Protein AF-A0AA85BQH9-F1 (afdb_monomer_lite)

Structure (mmCIF, N/CA/C/O backbone):
data_AF-A0AA85BQH9-F1
#
_entry.id   AF-A0AA85BQH9-F1
#
loop_
_atom_site.group_PDB
_atom_site.id
_atom_site.type_symbol
_atom_site.label_atom_id
_atom_site.label_alt_id
_atom_site.label_comp_id
_atom_site.label_asym_id
_atom_site.label_entity_id
_atom_site.label_seq_id
_atom_site.pdbx_PDB_ins_code
_atom_site.Cartn_x
_atom_site.Cartn_y
_atom_site.Cartn_z
_atom_site.occupancy
_atom_site.B_iso_or_equiv
_atom_site.auth_seq_id
_atom_site.auth_comp_id
_atom_site.auth_asym_id
_atom_site.auth_atom_id
_atom_site.pdbx_PDB_model_num
ATOM 1 N N . MET A 1 1 ? -15.855 1.975 3.816 1.00 91.12 1 MET A N 1
ATOM 2 C CA . MET A 1 1 ? -17.208 2.098 4.418 1.00 91.12 1 MET A CA 1
ATOM 3 C C . MET A 1 1 ? -18.091 0.872 4.191 1.00 91.12 1 MET A C 1
ATOM 5 O O . MET A 1 1 ? -18.374 0.203 5.170 1.00 91.12 1 MET A O 1
ATOM 9 N N . CYS A 1 2 ? -18.479 0.496 2.963 1.00 94.19 2 CYS A N 1
ATOM 10 C CA . CYS A 1 2 ? -19.381 -0.660 2.750 1.00 94.19 2 CYS A CA 1
ATOM 11 C C . CYS A 1 2 ? -18.842 -2.013 3.254 1.00 94.19 2 CYS A C 1
ATOM 13 O O . CYS A 1 2 ? -19.625 -2.887 3.594 1.00 94.19 2 CYS A O 1
ATOM 15 N N . LYS A 1 3 ? -17.516 -2.189 3.325 1.00 92.06 3 LYS A N 1
ATOM 16 C CA . LYS A 1 3 ? -16.876 -3.397 3.880 1.00 92.06 3 LYS A CA 1
ATOM 17 C C . LYS A 1 3 ? -16.801 -3.414 5.417 1.00 92.06 3 LYS A C 1
ATOM 19 O O . LYS A 1 3 ? -16.368 -4.404 5.991 1.00 92.06 3 LYS A O 1
ATOM 24 N N . HIS A 1 4 ? -17.142 -2.313 6.086 1.00 95.56 4 HIS A N 1
ATOM 25 C CA . HIS A 1 4 ? -17.012 -2.201 7.535 1.00 95.56 4 HIS A CA 1
ATOM 26 C C . HIS A 1 4 ? -18.257 -2.794 8.219 1.00 95.56 4 HIS A C 1
ATOM 28 O O . HIS A 1 4 ? -19.356 -2.304 7.953 1.00 95.56 4 HIS A O 1
ATOM 34 N N . PRO A 1 5 ? -18.130 -3.760 9.147 1.00 95.88 5 PRO A N 1
ATOM 35 C CA . PRO A 1 5 ? -19.263 -4.518 9.692 1.00 95.88 5 PRO A CA 1
ATOM 36 C C . PRO A 1 5 ? -20.230 -3.687 10.548 1.00 95.88 5 PRO A C 1
ATOM 38 O O . PRO A 1 5 ? -21.406 -4.006 10.617 1.00 95.88 5 PRO A O 1
ATOM 41 N N . VAL A 1 6 ? -19.766 -2.604 11.180 1.00 95.50 6 VAL A N 1
ATOM 42 C CA . VAL A 1 6 ? -20.643 -1.662 11.907 1.00 95.50 6 VAL A CA 1
ATOM 43 C C . VAL A 1 6 ? -21.145 -0.525 11.008 1.00 95.50 6 VAL A C 1
ATOM 45 O O . VAL A 1 6 ? -22.347 -0.372 10.814 1.00 95.50 6 VAL A O 1
ATOM 48 N N . VAL A 1 7 ? -20.240 0.261 10.408 1.00 95.31 7 VAL A N 1
ATOM 49 C CA . VAL A 1 7 ? -20.600 1.463 9.629 1.00 95.31 7 VAL A CA 1
ATOM 50 C C . VAL A 1 7 ? -21.539 1.157 8.459 1.00 95.31 7 VAL A C 1
ATOM 52 O O . VAL A 1 7 ? -22.480 1.919 8.234 1.00 95.31 7 VAL A O 1
ATOM 55 N N . SER A 1 8 ? -21.337 0.044 7.743 1.00 97.00 8 SER A N 1
ATOM 56 C CA . SER A 1 8 ? -22.183 -0.324 6.593 1.00 97.00 8 SER A CA 1
ATOM 57 C C . SER A 1 8 ? -23.645 -0.594 6.962 1.00 97.00 8 SER A C 1
ATOM 59 O O . SER A 1 8 ? -24.522 -0.432 6.117 1.00 97.00 8 SER A O 1
ATOM 61 N N . HIS A 1 9 ? -23.908 -0.937 8.224 1.00 95.56 9 HIS A N 1
ATOM 62 C CA . HIS A 1 9 ? -25.240 -1.207 8.758 1.00 95.56 9 HIS A CA 1
ATOM 63 C C . HIS A 1 9 ? -25.826 -0.023 9.541 1.00 95.56 9 HIS A C 1
ATOM 65 O O . HIS A 1 9 ? -26.937 -0.119 10.062 1.00 95.56 9 HIS A O 1
ATOM 71 N N . SER A 1 10 ? -25.108 1.099 9.636 1.00 95.44 10 SER A N 1
ATOM 72 C CA . SER A 1 10 ? -25.608 2.280 10.339 1.00 95.44 10 SER A CA 1
ATOM 73 C C . SER A 1 10 ? -26.763 2.935 9.575 1.00 95.44 10 SER A C 1
ATOM 75 O O . SER A 1 10 ? -26.723 3.079 8.349 1.00 95.44 10 SER A O 1
ATOM 77 N N . SER A 1 11 ? -27.789 3.378 10.307 1.00 94.69 11 SER A N 1
ATOM 78 C CA . SER A 1 11 ? -28.963 4.052 9.737 1.00 94.69 11 SER A CA 1
ATOM 79 C C . SER A 1 11 ? -28.572 5.282 8.916 1.00 94.69 11 SER A C 1
ATOM 81 O O . SER A 1 11 ? -29.090 5.478 7.818 1.00 94.69 11 SER A O 1
ATOM 83 N N . VAL A 1 12 ? -27.600 6.063 9.399 1.00 95.88 12 VAL A N 1
ATOM 84 C CA . VAL A 1 12 ? -27.068 7.240 8.700 1.00 95.88 12 VAL A CA 1
ATOM 85 C C . VAL A 1 12 ? -26.441 6.881 7.351 1.00 95.88 12 VAL A C 1
ATOM 87 O O . VAL A 1 12 ? -26.702 7.565 6.363 1.00 95.88 12 VAL A O 1
ATOM 90 N N . PHE A 1 13 ? -25.661 5.799 7.270 1.00 97.25 13 PHE A N 1
ATOM 91 C CA . PHE A 1 13 ? -25.007 5.387 6.027 1.00 97.25 13 PHE A CA 1
ATOM 92 C C . PHE A 1 13 ? -26.001 4.783 5.031 1.00 97.25 13 PHE A C 1
ATOM 94 O O . PHE A 1 13 ? -25.948 5.078 3.838 1.00 97.25 13 PHE A O 1
ATOM 101 N N . ILE A 1 14 ? -26.961 3.994 5.516 1.00 97.00 14 ILE A N 1
ATOM 102 C CA . ILE A 1 14 ? -28.031 3.443 4.679 1.00 97.00 14 ILE A CA 1
ATOM 103 C C . ILE A 1 14 ? -28.903 4.573 4.120 1.00 97.00 14 ILE A C 1
ATOM 105 O O . ILE A 1 14 ? -29.165 4.604 2.917 1.00 97.00 14 ILE A O 1
ATOM 109 N N . HIS A 1 15 ? -29.309 5.536 4.954 1.00 97.25 15 HIS A N 1
ATOM 110 C CA . HIS A 1 15 ? -30.065 6.713 4.511 1.00 97.25 15 HIS A CA 1
ATOM 111 C C . HIS A 1 15 ? -29.272 7.545 3.501 1.00 97.25 15 HIS A C 1
ATOM 113 O O . HIS A 1 15 ? -29.833 7.962 2.488 1.00 97.25 15 HIS A O 1
ATOM 119 N N . PHE A 1 16 ? -27.964 7.720 3.735 1.00 97.56 16 PHE A N 1
ATOM 120 C CA . PHE A 1 16 ? -27.051 8.393 2.809 1.00 97.56 16 PHE A CA 1
ATOM 121 C C . PHE A 1 16 ? -27.088 7.786 1.399 1.00 97.56 16 PHE A C 1
ATOM 123 O O . PHE A 1 16 ? -27.128 8.522 0.418 1.00 97.56 16 PHE A O 1
ATOM 130 N N . LEU A 1 17 ? -27.098 6.455 1.294 1.00 96.75 17 LEU A N 1
ATOM 131 C CA . LEU A 1 17 ? -27.036 5.752 0.010 1.00 96.75 17 LEU A CA 1
ATOM 132 C C . LEU A 1 17 ? -28.395 5.557 -0.674 1.00 96.75 17 LEU A C 1
ATOM 134 O O . LEU A 1 17 ? -28.448 5.467 -1.898 1.00 96.75 17 LEU A O 1
ATOM 138 N N . THR A 1 18 ? -29.476 5.422 0.095 1.00 96.69 18 THR A N 1
ATOM 139 C CA . THR A 1 18 ? -30.758 4.907 -0.426 1.00 96.69 18 THR A CA 1
ATOM 140 C C . THR A 1 18 ? -31.862 5.953 -0.536 1.00 96.69 18 THR A C 1
ATOM 142 O O . THR A 1 18 ? -32.849 5.728 -1.238 1.00 96.69 18 THR A O 1
ATOM 145 N N . CYS A 1 19 ? -31.737 7.099 0.138 1.00 96.25 19 CYS A N 1
ATOM 146 C CA . CYS A 1 19 ? -32.786 8.110 0.135 1.00 96.25 19 CYS A CA 1
ATOM 147 C C . CYS A 1 19 ? -32.847 8.859 -1.206 1.00 96.25 19 CYS A C 1
ATOM 149 O O . CYS A 1 19 ? -31.912 9.557 -1.588 1.00 96.25 19 CYS A O 1
ATOM 151 N N . THR A 1 20 ? -33.985 8.763 -1.896 1.00 96.69 20 THR A N 1
ATOM 152 C CA . THR A 1 20 ? -34.234 9.422 -3.192 1.00 96.69 20 THR A CA 1
ATOM 153 C C . THR A 1 20 ? -35.156 10.642 -3.098 1.00 96.69 20 THR A C 1
ATOM 155 O O . THR A 1 20 ? -35.356 11.342 -4.088 1.00 96.69 20 THR A O 1
ATOM 158 N N . ASP A 1 21 ? -35.714 10.925 -1.916 1.00 97.62 21 ASP A N 1
ATOM 159 C CA . ASP A 1 21 ? -36.668 12.017 -1.693 1.00 97.62 21 ASP A CA 1
ATOM 160 C C . ASP A 1 21 ? -36.049 13.160 -0.875 1.00 97.62 21 ASP A C 1
ATOM 162 O O . ASP A 1 21 ? -35.523 12.959 0.219 1.00 97.62 21 ASP A O 1
ATOM 166 N N . PHE A 1 22 ? -36.165 14.395 -1.370 1.00 95.19 22 PHE A N 1
ATOM 167 C CA . PHE A 1 22 ? -35.544 15.569 -0.748 1.00 95.19 22 PHE A CA 1
ATOM 168 C C . PHE A 1 22 ? -36.122 15.937 0.631 1.00 95.19 22 PHE A C 1
ATOM 170 O O . PHE A 1 22 ? -35.402 16.452 1.493 1.00 95.19 22 PHE A O 1
ATOM 177 N N . LYS A 1 23 ? -37.417 15.700 0.873 1.00 96.31 23 LYS A N 1
ATOM 178 C CA . LYS A 1 23 ? -38.031 15.986 2.179 1.00 96.31 23 LYS A CA 1
ATOM 179 C C . LYS A 1 23 ? -37.585 14.947 3.205 1.00 96.31 23 LYS A C 1
ATOM 181 O O . LYS A 1 23 ? -37.162 15.328 4.298 1.00 96.31 23 LYS A O 1
ATOM 186 N N . LYS A 1 24 ? -37.600 13.662 2.833 1.00 96.06 24 LYS A N 1
ATOM 187 C CA . LYS A 1 24 ? -37.074 12.562 3.657 1.00 96.06 24 LYS A CA 1
ATOM 188 C C . LYS A 1 24 ? -35.579 12.721 3.913 1.00 96.06 24 LYS A C 1
ATOM 190 O O . LYS A 1 24 ? -35.137 12.480 5.030 1.00 96.06 24 LYS A O 1
ATOM 195 N N . TRP A 1 25 ? -34.813 13.206 2.932 1.00 97.50 25 TRP A N 1
ATOM 196 C CA . TRP A 1 25 ? -33.395 13.523 3.098 1.00 97.50 25 TRP A CA 1
ATOM 197 C C . TRP A 1 25 ? -33.159 14.483 4.262 1.00 97.50 25 TRP A C 1
ATOM 199 O O . TRP A 1 25 ? -32.399 14.167 5.176 1.00 97.50 25 TRP A O 1
ATOM 209 N N . LYS A 1 26 ? -33.852 15.632 4.259 1.00 97.38 26 LYS A N 1
ATOM 210 C CA . LYS A 1 26 ? -33.741 16.637 5.326 1.00 97.38 26 LYS A CA 1
ATOM 211 C C . LYS A 1 26 ? -34.139 16.087 6.691 1.00 97.38 26 LYS A C 1
ATOM 213 O O . LYS A 1 26 ? -33.515 16.463 7.679 1.00 97.38 26 LYS A O 1
ATOM 218 N N . LEU A 1 27 ? -35.169 15.242 6.745 1.00 96.25 27 LEU A N 1
ATOM 219 C CA . LEU A 1 27 ? -35.601 14.618 7.991 1.00 96.25 27 LEU A CA 1
ATOM 220 C C . LEU A 1 27 ? -34.527 13.664 8.526 1.00 96.25 27 LEU A C 1
ATOM 222 O O . LEU A 1 27 ? -34.033 13.891 9.624 1.00 96.25 27 LEU A O 1
ATOM 226 N N . GLY A 1 28 ? -34.083 12.693 7.723 1.00 96.56 28 GLY A N 1
ATOM 227 C CA . GLY A 1 28 ? -33.058 11.735 8.149 1.00 96.56 28 GLY A CA 1
ATOM 228 C C . GLY A 1 28 ? -31.707 12.392 8.457 1.00 96.56 28 GLY A C 1
ATOM 229 O O . GLY A 1 28 ? -31.006 11.965 9.369 1.00 96.56 28 GLY A O 1
ATOM 230 N N . LYS A 1 29 ? -31.363 13.503 7.786 1.00 97.19 29 LYS A N 1
ATOM 231 C CA . LYS A 1 29 ? -30.198 14.323 8.158 1.00 97.19 29 LYS A CA 1
ATOM 232 C C . LYS A 1 29 ? -30.323 14.862 9.588 1.00 97.19 29 LYS A C 1
ATOM 234 O O . LYS A 1 29 ? -29.379 14.746 10.360 1.00 97.19 29 LYS A O 1
ATOM 239 N N . ARG A 1 30 ? -31.481 15.432 9.944 1.00 96.44 30 ARG A N 1
ATOM 240 C CA . ARG A 1 30 ? -31.736 15.957 11.298 1.00 96.44 30 ARG A CA 1
ATOM 241 C C . ARG A 1 30 ? -31.757 14.846 12.345 1.00 96.44 30 ARG A C 1
ATOM 243 O O . ARG A 1 30 ? -31.269 15.055 13.450 1.00 96.44 30 ARG A O 1
ATOM 250 N N . GLU A 1 31 ? -32.301 13.679 12.008 1.00 95.56 31 GLU A N 1
ATOM 251 C CA . GLU A 1 31 ? -32.275 12.502 12.886 1.00 95.56 31 GLU A CA 1
ATOM 252 C C . GLU A 1 31 ? -30.837 12.061 13.174 1.00 95.56 31 GLU A C 1
ATOM 254 O O . GLU A 1 31 ? -30.483 11.883 14.335 1.00 95.56 31 GLU A O 1
ATOM 259 N N . ALA A 1 32 ? -29.979 11.986 12.151 1.00 95.19 32 ALA A N 1
ATOM 260 C CA . ALA A 1 32 ? -28.565 11.667 12.334 1.00 95.19 32 ALA A CA 1
ATOM 261 C C . ALA A 1 32 ? -27.825 12.722 13.183 1.00 95.19 32 ALA A C 1
ATOM 263 O O . ALA A 1 32 ? -27.038 12.370 14.059 1.00 95.19 32 ALA A O 1
ATOM 264 N N . GLU A 1 33 ? -28.102 14.014 12.967 1.00 94.56 33 GLU A N 1
ATOM 265 C CA . GLU A 1 33 ? -27.519 15.124 13.741 1.00 94.56 33 GLU A CA 1
ATOM 266 C C . GLU A 1 33 ? -27.939 15.103 15.222 1.00 94.56 33 GLU A C 1
ATOM 268 O O . GLU A 1 33 ? -27.159 15.503 16.084 1.00 94.56 33 GLU A O 1
ATOM 273 N N . THR A 1 34 ? -29.149 14.626 15.526 1.00 95.31 34 THR A N 1
ATOM 274 C CA . THR A 1 34 ? -29.735 14.632 16.881 1.00 95.31 34 THR A CA 1
ATOM 275 C C . THR A 1 34 ? -29.711 13.266 17.574 1.00 95.31 34 THR A C 1
ATOM 277 O O . THR A 1 34 ? -30.328 13.099 18.631 1.00 95.31 34 THR A O 1
ATOM 280 N N . ASP A 1 35 ? -28.984 12.297 17.010 1.00 94.69 35 ASP A N 1
ATOM 281 C CA . ASP A 1 35 ? -28.836 10.963 17.587 1.00 94.69 35 ASP A CA 1
ATOM 282 C C . ASP A 1 35 ? -28.262 11.037 19.016 1.00 94.69 35 ASP A C 1
ATOM 284 O O . ASP A 1 35 ? -27.261 11.696 19.302 1.00 94.69 35 ASP A O 1
ATOM 288 N N . LYS A 1 36 ? -28.919 10.342 19.947 1.00 94.25 36 LYS A N 1
ATOM 289 C CA . LYS A 1 36 ? -28.538 10.303 21.363 1.00 94.25 36 LYS A CA 1
ATOM 290 C C . LYS A 1 36 ? -27.339 9.390 21.625 1.00 94.25 36 LYS A C 1
ATOM 292 O O . LYS A 1 36 ? -26.708 9.534 22.676 1.00 94.25 36 LYS A O 1
ATOM 297 N N . LEU A 1 37 ? -27.037 8.469 20.709 1.00 93.12 37 LEU A N 1
ATOM 298 C CA . LEU A 1 37 ? -25.993 7.446 20.818 1.00 93.12 37 LEU A CA 1
ATOM 299 C C . LEU A 1 37 ? -24.686 7.862 20.121 1.00 93.12 37 LEU A C 1
ATOM 301 O O . LEU A 1 37 ? -23.968 7.037 19.563 1.00 93.12 37 LEU A O 1
ATOM 305 N N . GLN A 1 38 ? -24.353 9.152 20.172 1.00 90.06 38 GLN A N 1
ATOM 306 C CA . GLN A 1 38 ? -23.111 9.694 19.619 1.00 90.06 38 GLN A CA 1
ATOM 307 C C . GLN A 1 38 ? -21.950 9.653 20.630 1.00 90.06 38 GLN A C 1
ATOM 309 O O . GLN A 1 38 ? -22.139 9.714 21.851 1.00 90.06 38 GLN A O 1
ATOM 314 N N . GLY A 1 39 ? -20.718 9.589 20.116 1.00 89.38 39 GLY A N 1
ATOM 315 C CA . GLY A 1 39 ? -19.501 9.552 20.931 1.00 89.38 39 GLY A CA 1
ATOM 316 C C . GLY A 1 39 ? -19.457 8.321 21.839 1.00 89.38 39 GLY A C 1
ATOM 317 O O . GLY A 1 39 ? -19.817 7.225 21.425 1.00 89.38 39 GLY A O 1
ATOM 318 N N . VAL A 1 40 ? -19.067 8.494 23.104 1.00 89.00 40 VAL A N 1
ATOM 319 C CA . VAL A 1 40 ? -18.972 7.385 24.078 1.00 89.00 40 VAL A CA 1
ATOM 320 C C . VAL A 1 40 ? -20.338 6.734 24.354 1.00 89.00 40 VAL A C 1
ATOM 322 O O . VAL A 1 40 ? -20.406 5.572 24.745 1.00 89.00 40 VAL A O 1
ATOM 325 N N . ARG A 1 41 ? -21.457 7.429 24.098 1.00 92.56 41 ARG A N 1
ATOM 326 C CA . ARG A 1 41 ? -22.798 6.844 24.270 1.00 92.56 41 ARG A CA 1
ATOM 327 C C . ARG A 1 41 ? -23.101 5.736 23.263 1.00 92.56 41 ARG A C 1
ATOM 329 O O . ARG A 1 41 ? -24.006 4.950 23.516 1.00 92.56 41 ARG A O 1
ATOM 336 N N . PHE A 1 42 ? -22.328 5.636 22.181 1.00 93.19 42 PHE A N 1
ATOM 337 C CA . PHE A 1 42 ? -22.393 4.522 21.238 1.00 93.19 42 PHE A CA 1
ATOM 338 C C . PHE A 1 42 ? -22.284 3.161 21.942 1.00 93.19 42 PHE A C 1
ATOM 340 O O . PHE A 1 42 ? -23.012 2.235 21.599 1.00 93.19 42 PHE A O 1
ATOM 347 N N . TYR A 1 43 ? -21.446 3.046 22.980 1.00 93.38 43 TYR A N 1
ATOM 348 C CA . TYR A 1 43 ? -21.238 1.780 23.689 1.00 93.38 43 TYR A CA 1
ATOM 349 C C . TYR A 1 43 ? -22.483 1.267 24.425 1.00 93.38 43 TYR A C 1
ATOM 351 O O . TYR A 1 43 ? -22.544 0.080 24.725 1.00 93.38 43 TYR A O 1
ATOM 359 N N . PHE A 1 44 ? -23.506 2.102 24.656 1.00 92.50 44 PHE A N 1
ATOM 360 C CA . PHE A 1 44 ? -24.798 1.635 25.177 1.00 92.50 44 PHE A CA 1
ATOM 361 C C . PHE A 1 44 ? -25.601 0.810 24.163 1.00 92.50 44 PHE A C 1
ATOM 363 O O . PHE A 1 44 ? -26.518 0.100 24.561 1.00 92.50 44 PHE A O 1
ATOM 370 N N . ALA A 1 45 ? -25.270 0.900 22.873 1.00 92.50 45 ALA A N 1
ATOM 371 C CA . ALA A 1 45 ? -25.863 0.088 21.814 1.00 92.50 45 ALA A CA 1
ATOM 372 C C . ALA A 1 45 ? -25.013 -1.141 21.453 1.00 92.50 45 ALA A C 1
ATOM 374 O O . ALA A 1 45 ? -25.374 -1.892 20.548 1.00 92.50 45 ALA A O 1
ATOM 375 N N . VAL A 1 46 ? -23.876 -1.338 22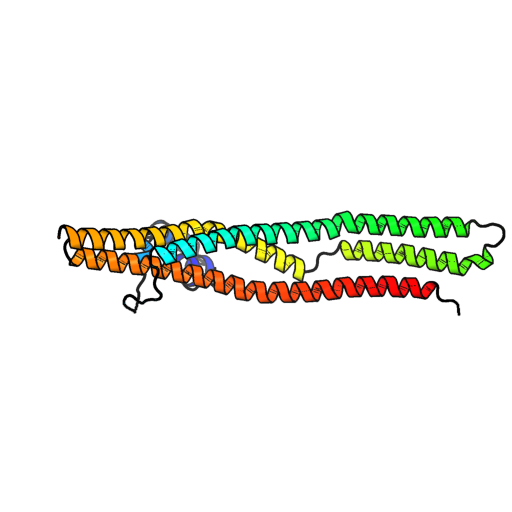.127 1.00 92.81 46 VAL A N 1
ATOM 376 C CA . VAL A 1 46 ? -22.988 -2.475 21.892 1.00 92.81 46 VAL A CA 1
ATOM 377 C C . VAL A 1 46 ? -23.280 -3.552 22.923 1.00 92.81 46 VAL A C 1
ATOM 379 O O . VAL A 1 46 ? -23.253 -3.308 24.126 1.00 92.81 46 VAL A O 1
ATOM 382 N N . GLU A 1 47 ? -23.500 -4.771 22.447 1.00 89.50 47 GLU A N 1
ATOM 383 C CA . GLU A 1 47 ? -23.705 -5.937 23.296 1.00 89.50 47 GLU A CA 1
ATOM 384 C C . GLU A 1 47 ? -22.565 -6.936 23.123 1.00 89.50 47 GLU A C 1
ATOM 386 O O . GLU A 1 47 ? -22.093 -7.203 22.016 1.00 89.50 47 GLU A O 1
ATOM 391 N N . SER A 1 48 ? -22.148 -7.536 24.234 1.00 85.12 48 SER A N 1
ATOM 392 C CA . SER A 1 48 ? -21.159 -8.605 24.251 1.00 85.12 48 SER A CA 1
ATOM 393 C C . SER A 1 48 ? -21.798 -9.887 24.773 1.00 85.12 48 SER A C 1
ATOM 395 O O . SER A 1 48 ? -22.266 -9.936 25.906 1.00 85.12 48 SER A O 1
ATOM 397 N N . ARG A 1 49 ? -21.773 -10.948 23.957 1.00 79.31 49 ARG A N 1
ATOM 398 C CA . ARG A 1 49 ? -22.411 -12.243 24.268 1.00 79.31 49 ARG A CA 1
ATOM 399 C C . ARG A 1 49 ? -21.631 -13.111 25.261 1.00 79.31 49 ARG A C 1
ATOM 401 O O . ARG A 1 49 ? -22.162 -14.108 25.736 1.00 79.31 49 ARG A O 1
ATOM 408 N N . CYS A 1 50 ? -20.385 -12.749 25.561 1.00 77.75 50 CYS A N 1
ATOM 409 C CA . CYS A 1 50 ? -19.501 -13.512 26.441 1.00 77.75 50 CYS A CA 1
ATOM 410 C C . CYS A 1 50 ? -19.051 -12.662 27.635 1.00 77.75 50 CYS A C 1
ATOM 412 O O . CYS A 1 50 ? -18.847 -11.454 27.488 1.00 77.75 50 CYS A O 1
ATOM 414 N N . GLY A 1 51 ? -18.817 -13.301 28.786 1.00 77.81 51 GLY A N 1
ATOM 415 C CA . GLY A 1 51 ? -18.099 -12.692 29.915 1.00 77.81 51 GLY A CA 1
ATOM 416 C C . GLY A 1 51 ? -16.622 -12.437 29.594 1.00 77.81 51 GLY A C 1
ATOM 417 O O . GLY A 1 51 ? -16.184 -12.728 28.480 1.00 77.81 51 GLY A O 1
ATOM 418 N N . GLN A 1 52 ? -15.859 -11.887 30.543 1.00 79.31 52 GLN A N 1
ATOM 419 C CA . GLN A 1 52 ? -14.421 -11.627 30.376 1.00 79.31 52 GLN A CA 1
ATOM 420 C C . GLN A 1 52 ? -13.639 -12.902 30.022 1.00 79.31 52 GLN A C 1
ATOM 422 O O . GLN A 1 52 ? -13.946 -13.995 30.493 1.00 79.31 52 GLN A O 1
ATOM 427 N N . THR A 1 53 ? -12.619 -12.751 29.184 1.00 85.50 53 THR A N 1
ATOM 428 C CA . THR A 1 53 ? -11.748 -13.815 28.686 1.00 85.50 53 THR A CA 1
ATOM 429 C C . THR A 1 53 ? -10.280 -13.402 28.807 1.00 85.50 53 THR A C 1
ATOM 431 O O . THR A 1 53 ? -9.967 -12.211 28.756 1.00 85.50 53 THR A O 1
ATOM 434 N N . PRO A 1 54 ? -9.338 -14.362 28.847 1.00 82.00 54 PRO A N 1
ATOM 435 C CA . PRO A 1 54 ? -7.910 -14.054 28.853 1.00 82.00 54 PRO A CA 1
ATOM 436 C C . PRO A 1 54 ? -7.415 -13.319 27.604 1.00 82.00 54 PRO A C 1
ATOM 438 O O . PRO A 1 54 ? -6.277 -12.864 27.602 1.00 82.00 54 PRO A O 1
ATOM 441 N N . HIS A 1 55 ? -8.210 -13.223 26.531 1.00 82.12 55 HIS A N 1
ATOM 442 C CA . HIS A 1 55 ? -7.850 -12.515 25.299 1.00 82.12 55 HIS A CA 1
ATOM 443 C C . HIS A 1 55 ? -8.211 -11.032 25.318 1.00 82.12 55 HIS A C 1
ATOM 445 O O . HIS A 1 55 ? -7.667 -10.286 24.501 1.00 82.12 55 HIS A O 1
ATOM 451 N N . ASP A 1 56 ? -9.048 -10.606 26.264 1.00 88.19 56 ASP A N 1
ATOM 452 C CA . ASP A 1 56 ? -9.406 -9.203 26.425 1.00 88.19 56 ASP A CA 1
ATOM 453 C C . ASP A 1 56 ? -8.179 -8.370 26.807 1.00 88.19 56 ASP A C 1
ATOM 455 O O . ASP A 1 56 ? -7.159 -8.884 27.297 1.00 88.19 56 ASP A O 1
ATOM 459 N N . TYR A 1 57 ? -8.260 -7.070 26.536 1.00 87.88 57 TYR A N 1
ATOM 460 C CA . TYR A 1 57 ? -7.206 -6.144 26.914 1.00 87.88 57 TYR A CA 1
ATOM 461 C C . TYR A 1 57 ? -7.092 -6.025 28.432 1.00 87.88 57 TYR A C 1
ATOM 463 O O . TYR A 1 57 ? -8.055 -5.736 29.134 1.00 87.88 57 TYR A O 1
ATOM 471 N N . THR A 1 58 ? -5.864 -6.211 28.900 1.00 91.12 58 THR A N 1
ATOM 472 C CA . THR A 1 58 ? -5.355 -5.693 30.169 1.00 91.12 58 THR A CA 1
ATOM 473 C C . THR A 1 58 ? -4.691 -4.337 29.909 1.00 91.12 58 THR A C 1
ATOM 475 O O . THR A 1 58 ? -4.503 -3.960 28.746 1.00 91.12 58 THR A O 1
ATOM 478 N N . VAL A 1 59 ? -4.294 -3.606 30.957 1.00 93.25 59 VAL A N 1
ATOM 479 C CA . VAL A 1 59 ? -3.488 -2.379 30.794 1.00 93.25 59 VAL A CA 1
ATOM 480 C C . VAL A 1 59 ? -2.224 -2.673 29.978 1.00 93.25 59 VAL A C 1
ATOM 482 O O . VAL A 1 59 ? -1.995 -2.034 28.956 1.00 93.25 59 VAL A O 1
ATOM 485 N N . GLU A 1 60 ? -1.475 -3.716 30.343 1.00 93.25 60 GLU A N 1
ATOM 486 C CA . GLU A 1 60 ? -0.247 -4.132 29.648 1.00 93.25 60 GLU A CA 1
ATOM 487 C C . GLU A 1 60 ? -0.472 -4.424 28.151 1.00 93.25 60 GLU A C 1
ATOM 489 O O . GLU A 1 60 ? 0.310 -4.008 27.287 1.00 93.25 60 GLU A O 1
ATOM 494 N N . LYS A 1 61 ? -1.565 -5.120 27.809 1.00 92.38 61 LYS A N 1
ATOM 495 C CA . LYS A 1 61 ? -1.903 -5.401 26.408 1.00 92.38 61 LYS A CA 1
ATOM 496 C C . LYS A 1 61 ? -2.303 -4.145 25.650 1.00 92.38 61 LYS A C 1
ATOM 498 O O . LYS A 1 61 ? -1.898 -4.003 24.500 1.00 92.38 61 LYS A O 1
ATOM 503 N N . ALA A 1 62 ? -3.073 -3.252 26.271 1.00 93.75 62 ALA A N 1
ATOM 504 C CA . ALA A 1 62 ? -3.451 -1.983 25.660 1.00 93.75 62 ALA A CA 1
ATOM 505 C C . ALA A 1 62 ? -2.211 -1.113 25.389 1.00 93.75 62 ALA A C 1
ATOM 507 O O . ALA A 1 62 ? -2.087 -0.556 24.305 1.00 93.75 62 ALA A O 1
ATOM 508 N N . GLU A 1 63 ? -1.245 -1.074 26.311 1.00 94.31 63 GLU A N 1
ATOM 509 C CA . GLU A 1 63 ? 0.039 -0.379 26.125 1.00 94.31 63 GLU A CA 1
ATOM 510 C C . GLU A 1 63 ? 0.911 -1.003 25.036 1.00 94.31 63 GLU A C 1
ATOM 512 O O . GLU A 1 63 ? 1.601 -0.307 24.289 1.00 94.31 63 GLU A O 1
ATOM 517 N N . THR A 1 64 ? 0.902 -2.330 24.939 1.00 94.19 64 THR A N 1
ATOM 518 C CA . THR A 1 64 ? 1.613 -3.046 23.877 1.00 94.19 64 THR A CA 1
ATOM 519 C C . THR A 1 64 ? 0.972 -2.782 22.515 1.00 94.19 64 THR A C 1
ATOM 521 O O . THR A 1 64 ? 1.681 -2.514 21.548 1.00 94.19 64 THR A O 1
ATOM 524 N N . ALA A 1 65 ? -0.361 -2.790 22.441 1.00 93.81 65 ALA A N 1
ATOM 525 C CA . ALA A 1 65 ? -1.109 -2.448 21.235 1.00 93.81 65 ALA A CA 1
ATOM 526 C C . ALA A 1 65 ? -0.915 -0.976 20.832 1.00 93.81 65 ALA A C 1
ATOM 528 O O . ALA A 1 65 ? -0.754 -0.688 19.650 1.00 93.81 65 ALA A O 1
ATOM 529 N N . GLU A 1 66 ? -0.867 -0.055 21.796 1.00 94.75 66 GLU A N 1
ATOM 530 C CA . GLU A 1 66 ? -0.593 1.369 21.571 1.00 94.75 66 GLU A CA 1
ATOM 531 C C . GLU A 1 66 ? 0.778 1.577 20.917 1.00 94.75 66 GLU A C 1
ATOM 533 O O . GLU A 1 66 ? 0.870 2.231 19.876 1.00 94.75 66 GLU A O 1
ATOM 538 N N . ARG A 1 67 ? 1.827 0.949 21.466 1.00 95.44 67 ARG A N 1
ATOM 539 C CA . ARG A 1 67 ? 3.177 0.974 20.878 1.00 95.44 67 ARG A CA 1
ATOM 540 C C . ARG A 1 67 ? 3.201 0.361 19.479 1.00 95.44 67 ARG A C 1
ATOM 542 O O . ARG A 1 67 ? 3.719 0.980 18.555 1.00 95.44 67 ARG A O 1
ATOM 549 N N . PHE A 1 68 ? 2.584 -0.807 19.306 1.00 95.38 68 PHE A N 1
ATOM 550 C CA . PHE A 1 68 ? 2.488 -1.476 18.008 1.00 95.38 68 PHE A CA 1
ATOM 551 C C . PHE A 1 68 ? 1.825 -0.594 16.939 1.00 95.38 68 PHE A C 1
ATOM 553 O O . PHE A 1 68 ? 2.343 -0.482 15.830 1.00 95.38 68 PHE A O 1
ATOM 560 N N . LEU A 1 69 ? 0.697 0.046 17.257 1.00 95.62 69 LEU A N 1
ATOM 561 C CA . LEU A 1 69 ? -0.026 0.903 16.314 1.00 95.62 69 LEU A CA 1
ATOM 562 C C . LEU A 1 69 ? 0.770 2.163 15.956 1.00 95.62 69 LEU A C 1
ATOM 564 O O . LEU A 1 69 ? 0.753 2.581 14.799 1.00 95.62 69 LEU A O 1
ATOM 568 N N . ALA A 1 70 ? 1.492 2.744 16.919 1.00 95.38 70 ALA A N 1
ATOM 569 C CA . ALA A 1 70 ? 2.383 3.874 16.662 1.00 95.38 70 ALA A CA 1
ATOM 570 C C . ALA A 1 70 ? 3.536 3.488 15.720 1.00 95.38 70 ALA A C 1
ATOM 572 O O . ALA A 1 70 ? 3.830 4.211 14.763 1.00 95.38 70 ALA A O 1
ATOM 573 N N . ASP A 1 71 ? 4.152 2.325 15.945 1.00 96.56 71 ASP A N 1
ATOM 574 C CA . ASP A 1 71 ? 5.202 1.803 15.070 1.00 96.56 71 ASP A CA 1
ATOM 575 C C . ASP A 1 71 ? 4.661 1.476 13.672 1.00 96.56 71 ASP A C 1
ATOM 577 O O . ASP A 1 71 ? 5.307 1.790 12.667 1.00 96.56 71 ASP A O 1
ATOM 581 N N . LEU A 1 72 ? 3.457 0.901 13.586 1.00 96.69 72 LEU A N 1
ATOM 582 C CA . LEU A 1 72 ? 2.778 0.609 12.326 1.00 96.69 72 LEU A CA 1
ATOM 583 C C . LEU A 1 72 ? 2.490 1.886 11.525 1.00 96.69 72 LEU A C 1
ATOM 585 O O . LEU A 1 72 ? 2.789 1.922 10.331 1.00 96.69 72 LEU A O 1
ATOM 589 N N . ASP A 1 73 ? 1.964 2.939 12.157 1.00 97.06 73 ASP A N 1
ATOM 590 C CA . ASP A 1 73 ? 1.728 4.245 11.521 1.00 97.06 73 ASP A CA 1
ATOM 591 C C . ASP A 1 73 ? 3.028 4.835 10.960 1.00 97.06 73 ASP A C 1
ATOM 593 O O . ASP A 1 73 ? 3.125 5.142 9.766 1.00 97.06 73 ASP A O 1
ATOM 597 N N . ARG A 1 74 ? 4.072 4.914 11.795 1.00 97.69 74 ARG A N 1
ATOM 598 C CA . ARG A 1 74 ? 5.387 5.424 11.386 1.00 97.69 74 ARG A CA 1
ATOM 599 C C . ARG A 1 74 ? 5.971 4.628 10.219 1.00 97.69 74 ARG A C 1
ATOM 601 O O . ARG A 1 74 ? 6.464 5.217 9.256 1.00 97.69 74 ARG A O 1
ATOM 608 N N . SER A 1 75 ? 5.912 3.302 10.294 1.00 98.00 75 SER A N 1
ATOM 609 C CA . SER A 1 75 ? 6.479 2.412 9.275 1.00 98.00 75 SER A CA 1
ATOM 610 C C . SER A 1 75 ? 5.703 2.498 7.963 1.00 98.00 75 SER A C 1
ATOM 612 O O . SER A 1 75 ? 6.305 2.527 6.891 1.00 98.00 75 SER A O 1
ATOM 614 N N . THR A 1 76 ? 4.375 2.614 8.035 1.00 98.00 76 THR A N 1
ATOM 615 C CA . THR A 1 76 ? 3.507 2.764 6.861 1.00 98.00 76 THR A CA 1
ATOM 616 C C . THR A 1 76 ? 3.768 4.084 6.145 1.00 98.00 76 THR A C 1
ATOM 618 O O . THR A 1 76 ? 3.883 4.101 4.919 1.00 98.00 76 THR A O 1
ATOM 621 N N . LYS A 1 77 ? 3.929 5.186 6.889 1.00 98.31 77 LYS A N 1
ATOM 622 C CA . LYS A 1 77 ? 4.303 6.493 6.322 1.00 98.31 77 LYS A CA 1
ATOM 623 C C . LYS A 1 77 ? 5.642 6.427 5.607 1.00 98.31 77 LYS A C 1
ATOM 625 O O . LYS A 1 77 ? 5.720 6.789 4.436 1.00 98.31 77 LYS A O 1
ATOM 630 N N . PHE A 1 78 ? 6.656 5.877 6.271 1.00 98.62 78 PHE A N 1
ATOM 631 C CA . PHE A 1 78 ? 7.980 5.733 5.678 1.00 98.62 78 PHE A CA 1
ATOM 632 C C . PHE A 1 78 ? 7.961 4.866 4.411 1.00 98.62 78 PHE A C 1
ATOM 634 O O . PHE A 1 78 ? 8.552 5.242 3.396 1.00 98.62 78 PHE A O 1
ATOM 641 N N . LEU A 1 79 ? 7.242 3.738 4.430 1.00 98.38 79 LEU A N 1
ATOM 642 C CA . LEU A 1 79 ? 7.066 2.881 3.257 1.00 98.38 79 LEU A CA 1
ATOM 643 C C . LEU A 1 79 ? 6.378 3.637 2.112 1.00 98.38 79 LEU A C 1
ATOM 645 O O . LEU A 1 79 ? 6.865 3.617 0.982 1.00 98.38 79 LEU A O 1
ATOM 649 N N . CYS A 1 80 ? 5.274 4.329 2.404 1.00 98.50 80 CYS A N 1
ATOM 650 C CA . CYS A 1 80 ? 4.522 5.111 1.428 1.00 98.50 80 CYS A CA 1
ATOM 651 C C . CYS A 1 80 ? 5.397 6.184 0.769 1.00 98.50 80 CYS A C 1
ATOM 653 O O . CYS A 1 80 ? 5.469 6.259 -0.458 1.00 98.50 80 CYS A O 1
ATOM 655 N N . GLU A 1 81 ? 6.080 6.998 1.573 1.00 98.50 81 GLU A N 1
ATOM 656 C CA . GLU A 1 81 ? 6.965 8.064 1.098 1.00 98.50 81 GLU A CA 1
ATOM 657 C C . GLU A 1 81 ? 8.104 7.504 0.246 1.00 98.50 81 GLU A C 1
ATOM 659 O O . GLU A 1 81 ? 8.371 8.012 -0.843 1.00 98.50 81 GLU A O 1
ATOM 664 N N . THR A 1 82 ? 8.723 6.411 0.695 1.00 98.56 82 THR A N 1
ATOM 665 C CA . THR A 1 82 ? 9.836 5.775 -0.013 1.00 98.56 82 THR A CA 1
ATOM 666 C C . THR A 1 82 ? 9.404 5.237 -1.375 1.00 98.56 82 THR A C 1
ATOM 668 O O . THR A 1 82 ? 10.080 5.488 -2.372 1.00 98.56 82 THR A O 1
ATOM 671 N N . VAL A 1 83 ? 8.267 4.535 -1.452 1.00 97.69 83 VAL A N 1
ATOM 672 C CA . VAL A 1 83 ? 7.746 3.991 -2.718 1.00 97.69 83 VAL A CA 1
ATOM 673 C C . VAL A 1 83 ? 7.364 5.115 -3.683 1.00 97.69 83 VAL A C 1
ATOM 675 O O . VAL A 1 83 ? 7.704 5.051 -4.866 1.00 97.69 83 VAL A O 1
ATOM 678 N N . VAL A 1 84 ? 6.691 6.161 -3.197 1.00 97.19 84 VAL A N 1
ATOM 679 C CA . VAL A 1 84 ? 6.305 7.316 -4.024 1.00 97.19 84 VAL A CA 1
ATOM 680 C C . VAL A 1 84 ? 7.541 8.037 -4.560 1.00 97.19 84 VAL A C 1
ATOM 682 O O . VAL A 1 84 ? 7.633 8.297 -5.761 1.00 97.19 84 VAL A O 1
ATOM 685 N N . GLU A 1 85 ? 8.516 8.324 -3.700 1.00 97.19 85 GLU A N 1
ATOM 686 C CA . GLU A 1 85 ? 9.737 9.026 -4.090 1.00 97.19 85 GLU A CA 1
ATOM 687 C C . GLU A 1 85 ? 10.597 8.198 -5.051 1.00 97.19 85 GLU A C 1
ATOM 689 O O . GLU A 1 85 ? 11.138 8.735 -6.021 1.00 97.19 85 GLU A O 1
ATOM 694 N N . TYR A 1 86 ? 10.693 6.886 -4.831 1.00 96.38 86 TYR A N 1
ATOM 695 C CA . TYR A 1 86 ? 11.390 5.970 -5.730 1.00 96.38 86 TYR A CA 1
ATOM 696 C C . TYR A 1 86 ? 10.823 6.041 -7.155 1.00 96.38 86 TYR A C 1
ATOM 698 O O . TYR A 1 86 ? 11.562 6.318 -8.105 1.00 96.38 86 TYR A O 1
ATOM 706 N N . HIS A 1 87 ? 9.504 5.899 -7.310 1.00 96.25 87 HIS A N 1
ATOM 707 C CA . HIS A 1 87 ? 8.852 5.961 -8.624 1.00 96.25 87 HIS A CA 1
ATOM 708 C C . HIS A 1 87 ? 8.906 7.353 -9.257 1.00 96.25 87 HIS A C 1
ATOM 710 O O . HIS A 1 87 ? 9.059 7.481 -10.477 1.00 96.25 87 HIS A O 1
ATOM 716 N N . ARG A 1 88 ? 8.883 8.414 -8.442 1.00 95.25 88 ARG A N 1
ATOM 717 C CA . ARG A 1 88 ? 9.119 9.784 -8.914 1.00 95.25 88 ARG A CA 1
ATOM 718 C C . ARG A 1 88 ? 10.529 9.940 -9.495 1.00 95.25 88 ARG A C 1
ATOM 720 O O . ARG A 1 88 ? 10.690 10.525 -10.568 1.00 95.25 88 ARG A O 1
ATOM 727 N N . LYS A 1 89 ? 11.558 9.403 -8.826 1.00 95.88 89 LYS A N 1
ATOM 728 C CA . LYS A 1 89 ? 12.947 9.430 -9.320 1.0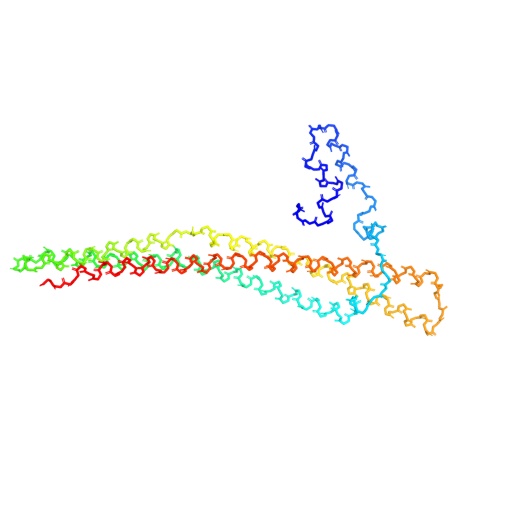0 95.88 89 LYS A CA 1
ATOM 729 C C . LYS A 1 89 ? 13.112 8.635 -10.612 1.00 95.88 89 LYS A C 1
ATOM 731 O O . LYS A 1 89 ? 13.783 9.134 -11.518 1.00 95.88 89 LYS A O 1
ATOM 736 N N . LEU A 1 90 ? 12.481 7.465 -10.729 1.00 93.81 90 LEU A N 1
ATOM 737 C CA . LEU A 1 90 ? 12.478 6.684 -11.971 1.00 93.81 90 LEU A CA 1
ATOM 738 C C . LEU A 1 90 ? 11.880 7.490 -13.137 1.00 93.81 90 LEU A C 1
ATOM 740 O O . LEU A 1 90 ? 12.520 7.648 -14.178 1.00 93.81 90 LEU A O 1
ATOM 744 N N . SER A 1 91 ? 10.705 8.083 -12.920 1.00 93.94 91 SER A N 1
ATOM 745 C CA . SER A 1 91 ? 9.943 8.775 -13.969 1.00 93.94 91 SER A CA 1
ATOM 746 C C . SER A 1 91 ? 10.551 10.109 -14.411 1.00 93.94 91 SER A C 1
ATOM 748 O O . SER A 1 91 ? 10.313 10.570 -15.530 1.00 93.94 91 SER A O 1
ATOM 750 N N . ILE A 1 92 ? 11.337 10.752 -13.539 1.00 93.81 92 ILE A N 1
ATOM 751 C CA . ILE A 1 92 ? 11.917 12.076 -13.798 1.00 93.81 92 ILE A CA 1
ATOM 752 C C . ILE A 1 92 ? 13.423 11.999 -14.029 1.00 93.81 92 ILE A C 1
ATOM 754 O O . ILE A 1 92 ? 13.906 12.449 -15.067 1.00 93.81 92 ILE A O 1
ATOM 758 N N . SER A 1 93 ? 14.179 11.501 -13.051 1.00 95.12 93 SER A N 1
ATOM 759 C CA . SER A 1 93 ? 15.642 11.565 -13.074 1.00 95.12 93 SER A CA 1
ATOM 760 C C . SER A 1 93 ? 16.213 10.517 -14.017 1.00 95.12 93 SER A C 1
ATOM 762 O O . SER A 1 93 ? 16.928 10.863 -14.950 1.00 95.12 93 SER A O 1
ATOM 764 N N . ILE A 1 94 ? 15.856 9.248 -13.813 1.00 95.19 94 ILE A N 1
ATOM 765 C CA . ILE A 1 94 ? 16.406 8.136 -14.603 1.00 95.19 94 ILE A CA 1
ATOM 766 C C . ILE A 1 94 ? 15.992 8.252 -16.068 1.00 95.19 94 ILE A C 1
ATOM 768 O O . ILE A 1 94 ? 16.830 8.136 -16.961 1.00 95.19 94 ILE A O 1
ATOM 772 N N . ARG A 1 95 ? 14.734 8.620 -16.320 1.00 95.00 95 ARG A N 1
ATOM 773 C CA . ARG A 1 95 ? 14.259 8.998 -17.653 1.00 95.00 95 ARG A CA 1
ATOM 774 C C . ARG A 1 95 ? 15.181 10.006 -18.355 1.00 95.00 95 ARG A C 1
ATOM 776 O O . ARG A 1 95 ? 15.546 9.810 -19.513 1.00 95.00 95 ARG A O 1
ATOM 783 N N . LYS A 1 96 ? 15.553 11.100 -17.677 1.00 96.75 96 LYS A N 1
ATOM 784 C CA . LYS A 1 96 ? 16.426 12.137 -18.256 1.00 96.75 96 LYS A CA 1
ATOM 785 C C . LYS A 1 96 ? 17.812 11.594 -18.592 1.00 96.75 96 LYS A C 1
ATOM 787 O O . LYS A 1 96 ? 18.354 11.971 -19.627 1.00 96.75 96 LYS A O 1
ATOM 792 N N . GLU A 1 97 ? 18.363 10.709 -17.766 1.00 97.69 97 GLU A N 1
ATOM 793 C CA . GLU A 1 97 ? 19.660 10.084 -18.039 1.00 97.69 97 GLU A CA 1
ATOM 794 C C . GLU A 1 97 ? 19.608 9.177 -19.278 1.00 97.69 97 GLU A C 1
ATOM 796 O O . GLU A 1 97 ? 20.474 9.288 -20.145 1.00 97.69 97 GLU A O 1
ATOM 801 N N . PHE A 1 98 ? 18.543 8.389 -19.461 1.00 97.81 98 PHE A N 1
ATOM 802 C CA . PHE A 1 98 ? 18.355 7.616 -20.697 1.00 97.81 98 PHE A CA 1
ATOM 803 C C . PHE A 1 98 ? 18.174 8.499 -21.939 1.00 97.81 98 PHE A C 1
ATOM 805 O O . PHE A 1 98 ? 18.710 8.185 -23.003 1.00 97.81 98 PHE A O 1
ATOM 812 N N . SER A 1 99 ? 17.490 9.643 -21.818 1.00 97.06 99 SER A N 1
ATOM 813 C CA . SER A 1 99 ? 17.408 10.618 -22.915 1.00 97.06 99 SER A CA 1
ATOM 814 C C . SER A 1 99 ? 18.777 11.199 -23.285 1.00 97.06 99 SER A C 1
ATOM 816 O O . SER A 1 99 ? 19.071 11.356 -24.468 1.00 97.06 99 SER A O 1
ATOM 818 N N . LYS A 1 100 ? 19.637 11.495 -22.300 1.00 98.31 100 LYS A N 1
ATOM 819 C CA . LYS A 1 100 ? 21.012 11.958 -22.559 1.00 98.31 100 LYS A CA 1
ATOM 820 C C . LYS A 1 100 ? 21.850 10.872 -23.232 1.00 98.31 100 LYS A C 1
ATOM 822 O O . LYS A 1 100 ? 22.553 11.166 -24.196 1.00 98.31 100 LYS A O 1
ATOM 827 N N . LEU A 1 101 ? 21.742 9.628 -22.761 1.00 97.75 101 LEU A N 1
ATOM 828 C CA . LEU A 1 101 ? 22.446 8.486 -23.345 1.00 97.75 101 LEU A CA 1
ATOM 829 C C . LEU A 1 101 ? 22.039 8.278 -24.809 1.00 97.75 101 LEU A C 1
ATOM 831 O O . LEU A 1 101 ? 22.897 8.155 -25.679 1.00 97.75 101 LEU A O 1
ATOM 835 N N . SER A 1 102 ? 20.737 8.352 -25.097 1.00 98.44 102 SER A N 1
ATOM 836 C CA . SER A 1 102 ? 20.205 8.336 -26.462 1.00 98.44 102 SER A CA 1
ATOM 837 C C . SER A 1 102 ? 20.863 9.395 -27.354 1.00 98.44 102 SER A C 1
ATOM 839 O O . SER A 1 102 ? 21.388 9.068 -28.419 1.00 98.44 102 SER A O 1
ATOM 841 N N . MET A 1 103 ? 20.891 10.653 -26.903 1.00 98.44 103 MET A N 1
ATOM 842 C CA . MET A 1 103 ? 21.490 11.754 -27.663 1.00 98.44 103 MET A CA 1
ATOM 843 C C . MET A 1 103 ? 22.981 11.536 -27.935 1.00 98.44 103 MET A C 1
ATOM 845 O O . MET A 1 103 ? 23.441 11.836 -29.034 1.00 98.44 103 MET A O 1
ATOM 849 N N . ALA A 1 104 ? 23.734 11.002 -26.970 1.00 98.62 104 ALA A N 1
ATOM 850 C CA . ALA A 1 104 ? 25.159 10.732 -27.139 1.00 98.62 104 ALA A CA 1
ATOM 851 C C . ALA A 1 104 ? 25.423 9.728 -28.277 1.00 98.62 104 ALA A C 1
ATOM 853 O O . ALA A 1 104 ? 26.233 10.008 -29.162 1.00 98.62 104 ALA A O 1
ATOM 854 N N . PHE A 1 105 ? 24.690 8.610 -28.311 1.00 98.44 105 PHE A N 1
ATOM 855 C CA . PHE A 1 105 ? 24.813 7.608 -29.378 1.00 98.44 105 PHE A CA 1
ATOM 856 C C . PHE A 1 105 ? 24.399 8.151 -30.751 1.00 98.44 105 PHE A C 1
ATOM 858 O O . PHE A 1 105 ? 25.100 7.928 -31.739 1.00 98.44 105 PHE A O 1
ATOM 865 N N . LEU A 1 106 ? 23.303 8.914 -30.821 1.00 98.25 106 LEU A N 1
ATOM 866 C CA . LEU A 1 106 ? 22.846 9.525 -32.075 1.00 98.25 106 LEU A CA 1
ATOM 867 C C . LEU A 1 106 ? 23.848 10.559 -32.611 1.00 98.25 106 LEU A C 1
ATOM 869 O O . LEU A 1 106 ? 24.124 10.589 -33.810 1.00 98.25 106 LEU A O 1
ATOM 873 N N . ASN A 1 107 ? 24.433 11.376 -31.730 1.00 98.31 107 ASN A N 1
ATOM 874 C CA . ASN A 1 107 ? 25.475 12.331 -32.106 1.00 98.31 107 ASN A CA 1
ATOM 875 C C . ASN A 1 107 ? 26.727 11.618 -32.632 1.00 98.31 107 ASN A C 1
ATOM 877 O O . ASN A 1 107 ? 27.295 12.058 -33.631 1.00 98.31 107 ASN A O 1
ATOM 881 N N . MET A 1 108 ? 27.126 10.507 -32.002 1.00 97.94 108 MET A N 1
ATOM 882 C CA . MET A 1 108 ? 28.262 9.707 -32.462 1.00 97.94 108 MET A CA 1
ATOM 883 C C . MET A 1 108 ? 28.000 9.085 -33.839 1.00 97.94 108 MET A C 1
ATOM 885 O O . MET A 1 108 ? 28.854 9.184 -34.717 1.00 97.94 108 MET A O 1
ATOM 889 N N . SER A 1 109 ? 26.804 8.524 -34.063 1.00 97.19 109 SER A N 1
ATOM 890 C CA . SER A 1 109 ? 26.396 8.014 -35.383 1.00 97.19 109 SER A CA 1
ATOM 891 C C . SER A 1 109 ? 26.554 9.083 -36.462 1.00 97.19 109 SER A C 1
ATOM 893 O O . SER A 1 109 ? 27.220 8.859 -37.470 1.00 97.19 109 SER A O 1
ATOM 895 N N . LYS A 1 110 ? 26.019 10.284 -36.209 1.00 96.19 110 LYS A N 1
ATOM 896 C CA . LYS A 1 110 ? 26.083 11.417 -37.141 1.00 96.19 110 LYS A CA 1
ATOM 897 C C . LYS A 1 110 ? 27.519 11.879 -37.422 1.00 96.19 110 LYS A C 1
ATOM 899 O O . LYS A 1 110 ? 27.835 12.262 -38.549 1.00 96.19 110 LYS A O 1
ATOM 904 N N . ALA A 1 111 ? 28.386 11.862 -36.409 1.00 96.56 111 ALA A N 1
ATOM 905 C CA . ALA A 1 111 ? 29.795 12.206 -36.577 1.00 96.56 111 ALA A CA 1
ATOM 906 C C . ALA A 1 111 ? 30.509 11.201 -37.494 1.00 96.56 111 ALA A C 1
ATOM 908 O O . ALA A 1 111 ? 31.185 11.613 -38.433 1.00 96.56 111 ALA A O 1
ATOM 909 N N . ILE A 1 112 ? 30.300 9.897 -37.282 1.00 95.00 112 ILE A N 1
ATOM 910 C CA . ILE A 1 112 ? 30.898 8.839 -38.114 1.00 95.00 112 ILE A CA 1
ATOM 911 C C . ILE A 1 112 ? 30.338 8.870 -39.546 1.00 95.00 112 ILE A C 1
ATOM 913 O O . ILE A 1 112 ? 31.087 8.686 -40.500 1.00 95.00 112 ILE A O 1
ATOM 917 N N . GLU A 1 113 ? 29.053 9.188 -39.735 1.00 93.88 113 GLU A N 1
ATOM 918 C CA . GLU A 1 113 ? 28.446 9.354 -41.070 1.00 93.88 113 GLU A CA 1
ATOM 919 C C . GLU A 1 113 ? 29.079 10.479 -41.907 1.00 93.88 113 GLU A C 1
ATOM 921 O O . GLU A 1 113 ? 28.906 10.516 -43.134 1.00 93.88 113 GLU A O 1
ATOM 926 N N . SER A 1 114 ? 29.781 11.402 -41.244 1.00 93.38 114 SER A N 1
ATOM 927 C CA . SER A 1 114 ? 30.487 12.525 -41.863 1.00 93.38 114 SER A CA 1
ATOM 928 C C . SER A 1 114 ? 31.914 12.166 -42.299 1.00 93.38 114 SER A C 1
ATOM 930 O O . SER A 1 114 ? 32.605 13.023 -42.846 1.00 93.38 114 SER A O 1
ATOM 932 N N . ASP A 1 115 ? 32.360 10.923 -42.077 1.00 94.50 115 ASP A N 1
ATOM 933 C CA . ASP A 1 115 ? 33.620 10.420 -42.624 1.00 94.50 115 ASP A CA 1
ATOM 934 C C . ASP A 1 115 ? 33.632 10.557 -44.156 1.00 94.50 115 ASP A C 1
ATOM 936 O O . ASP A 1 115 ? 32.659 10.243 -44.844 1.00 94.50 115 ASP A O 1
ATOM 940 N N . VAL A 1 116 ? 34.748 11.047 -44.687 1.00 92.19 116 VAL A N 1
ATOM 941 C CA . VAL A 1 116 ? 34.949 11.313 -46.115 1.00 92.19 116 VAL A CA 1
ATOM 942 C C . VAL A 1 116 ? 35.704 10.166 -46.792 1.00 92.19 116 VAL A C 1
ATOM 944 O O . VAL A 1 116 ? 35.563 9.970 -47.996 1.00 92.19 116 VAL A O 1
ATOM 947 N N . HIS A 1 117 ? 36.483 9.384 -46.039 1.00 89.88 117 HIS A N 1
ATOM 948 C CA . HIS A 1 117 ? 37.424 8.414 -46.601 1.00 89.88 117 HIS A CA 1
ATOM 949 C C . HIS A 1 117 ? 36.909 6.976 -46.554 1.00 89.88 117 HIS A C 1
ATOM 951 O O . HIS A 1 117 ? 37.018 6.259 -47.546 1.00 89.88 117 HIS A O 1
ATOM 957 N N . THR A 1 118 ? 36.332 6.547 -45.429 1.00 91.56 118 THR A N 1
ATOM 958 C CA . THR A 1 118 ? 35.928 5.146 -45.201 1.00 91.56 118 THR A CA 1
ATOM 959 C C . THR A 1 118 ? 34.439 4.976 -44.911 1.00 91.56 118 THR A C 1
ATOM 961 O O . THR A 1 118 ? 34.006 3.922 -44.449 1.00 91.56 118 THR A O 1
ATOM 964 N N . LYS A 1 119 ? 33.617 5.973 -45.260 1.00 89.06 119 LYS A N 1
ATOM 965 C CA . LYS A 1 119 ? 32.171 6.004 -44.990 1.00 89.06 119 LYS A CA 1
ATOM 966 C C . LYS A 1 119 ? 31.436 4.705 -45.312 1.00 89.06 119 LYS A C 1
ATOM 968 O O . LYS A 1 119 ? 30.604 4.263 -44.526 1.00 89.06 119 LYS A O 1
ATOM 973 N N . GLN A 1 120 ? 31.742 4.091 -46.454 1.00 88.25 120 GLN A N 1
ATOM 974 C CA . GLN A 1 120 ? 31.089 2.853 -46.886 1.00 88.25 120 GLN A CA 1
ATOM 975 C C . GLN A 1 120 ? 31.323 1.698 -45.900 1.00 88.25 120 GLN A C 1
ATOM 977 O O . GLN A 1 120 ? 30.391 0.942 -45.628 1.00 88.25 120 GLN A O 1
ATOM 982 N N . LEU A 1 121 ? 32.518 1.618 -45.302 1.00 91.50 121 LEU A N 1
ATOM 983 C CA . LEU A 1 121 ? 32.876 0.615 -44.291 1.00 91.50 121 LEU A CA 1
ATOM 984 C C . LEU A 1 121 ? 32.153 0.859 -42.957 1.00 91.50 121 LEU A C 1
ATOM 986 O O . LEU A 1 121 ? 31.880 -0.082 -42.217 1.00 91.50 121 LEU A O 1
ATOM 990 N N . ASN A 1 122 ? 31.785 2.110 -42.674 1.00 92.38 122 ASN A N 1
ATOM 991 C CA . ASN A 1 122 ? 31.155 2.510 -41.417 1.00 92.38 122 ASN A CA 1
ATOM 992 C C . ASN A 1 122 ? 29.623 2.379 -41.415 1.00 92.38 122 ASN A C 1
ATOM 994 O O . ASN A 1 122 ? 29.003 2.577 -40.373 1.00 92.38 122 ASN A O 1
ATOM 998 N N . THR A 1 123 ? 28.998 2.018 -42.541 1.00 92.00 123 THR A N 1
ATOM 999 C CA . THR A 1 123 ? 27.529 1.974 -42.683 1.00 92.00 123 THR A CA 1
ATOM 1000 C C . THR A 1 123 ? 26.851 1.131 -41.597 1.00 92.00 123 THR A C 1
ATOM 1002 O O . THR A 1 123 ? 25.884 1.586 -40.984 1.00 92.00 123 THR A O 1
ATOM 1005 N N . LYS A 1 124 ? 27.380 -0.071 -41.317 1.00 93.75 124 LYS A N 1
ATOM 1006 C CA . LYS A 1 124 ? 26.851 -0.956 -40.265 1.00 93.75 124 LYS A CA 1
ATOM 1007 C C . LYS A 1 124 ? 27.006 -0.317 -38.885 1.00 93.75 124 LYS A C 1
ATOM 1009 O O . LYS A 1 124 ? 26.027 -0.210 -38.163 1.00 93.75 124 LYS A O 1
ATOM 1014 N N . LEU A 1 125 ? 28.192 0.206 -38.568 1.00 95.00 125 LEU A N 1
ATOM 1015 C CA . LEU A 1 125 ? 28.465 0.879 -37.295 1.00 95.00 125 LEU A CA 1
ATOM 1016 C C . LEU A 1 125 ? 27.530 2.078 -37.053 1.00 95.00 125 LEU A C 1
ATOM 1018 O O . LEU A 1 125 ? 26.979 2.206 -35.962 1.00 95.00 125 LEU A O 1
ATOM 1022 N N . CYS A 1 126 ? 27.312 2.929 -38.060 1.00 95.31 126 CYS A N 1
ATOM 102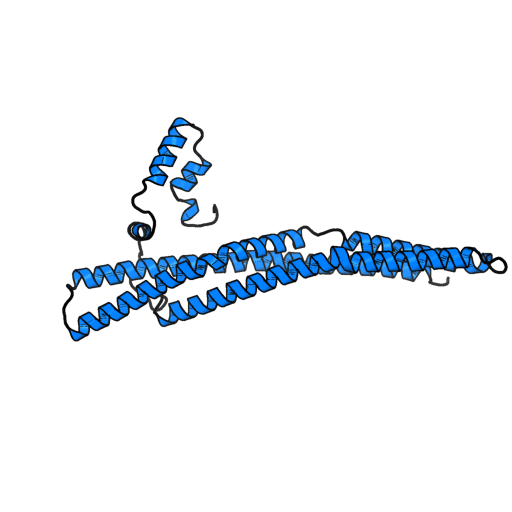3 C CA . CYS A 1 126 ? 26.360 4.039 -37.976 1.00 95.31 126 CYS A CA 1
ATOM 1024 C C . CYS A 1 126 ? 24.942 3.531 -37.689 1.00 95.31 126 CYS A C 1
ATOM 1026 O O . CYS A 1 126 ? 24.302 3.988 -36.744 1.00 95.31 126 CYS A O 1
ATOM 1028 N N . ALA A 1 127 ? 24.470 2.532 -38.441 1.00 94.75 127 ALA A N 1
ATOM 1029 C CA . ALA A 1 127 ? 23.147 1.953 -38.228 1.00 94.75 127 ALA A CA 1
ATOM 1030 C C . ALA A 1 127 ? 22.983 1.377 -36.807 1.00 94.75 127 ALA A C 1
ATOM 1032 O O . ALA A 1 127 ? 21.981 1.663 -36.147 1.00 94.75 127 ALA A O 1
ATOM 1033 N N . SER A 1 128 ? 23.974 0.640 -36.298 1.00 97.50 128 SER A N 1
ATOM 1034 C CA . SER A 1 128 ? 23.947 0.045 -34.954 1.00 97.50 128 SER A CA 1
ATOM 1035 C C . SER A 1 128 ? 23.998 1.106 -33.840 1.00 97.50 128 SER A C 1
ATOM 1037 O O . SER A 1 128 ? 23.258 1.025 -32.854 1.00 97.50 128 SER A O 1
ATOM 1039 N N . LEU A 1 129 ? 24.798 2.170 -34.001 1.00 97.81 129 LEU A N 1
ATOM 1040 C CA . LEU A 1 129 ? 24.829 3.305 -33.065 1.00 97.81 129 LEU A CA 1
ATOM 1041 C C . LEU A 1 129 ? 23.506 4.080 -33.068 1.00 97.81 129 LEU A C 1
ATOM 1043 O O . LEU A 1 129 ? 22.989 4.427 -32.003 1.00 97.81 129 LEU A O 1
ATOM 1047 N N . ALA A 1 130 ? 22.917 4.309 -34.244 1.00 96.81 130 ALA A N 1
ATOM 1048 C CA . ALA A 1 130 ? 21.608 4.936 -34.364 1.00 96.81 130 ALA A CA 1
ATOM 1049 C C . ALA A 1 130 ? 20.502 4.078 -33.721 1.00 96.81 130 ALA A C 1
ATOM 1051 O O . ALA A 1 130 ? 19.651 4.603 -32.994 1.00 96.81 130 ALA A O 1
ATOM 1052 N N . ALA A 1 131 ? 20.526 2.759 -33.933 1.00 96.94 131 ALA A N 1
ATOM 1053 C CA . ALA A 1 131 ? 19.610 1.812 -33.298 1.00 96.94 131 ALA A CA 1
ATOM 1054 C C . ALA A 1 131 ? 19.746 1.826 -31.766 1.00 96.94 131 ALA A C 1
ATOM 1056 O O . ALA A 1 131 ? 18.740 1.898 -31.055 1.00 96.94 131 ALA A O 1
ATOM 1057 N N . THR A 1 132 ? 20.975 1.867 -31.248 1.00 98.25 132 THR A N 1
ATOM 1058 C CA . THR A 1 132 ? 21.256 1.993 -29.806 1.00 98.25 132 THR A CA 1
ATOM 1059 C C . THR A 1 132 ? 20.708 3.303 -29.240 1.00 98.25 132 THR A C 1
ATOM 1061 O O . THR A 1 132 ? 20.019 3.313 -28.217 1.00 98.25 132 THR A O 1
ATOM 1064 N N . GLY A 1 133 ? 20.932 4.419 -29.939 1.00 98.12 133 GLY A N 1
ATOM 1065 C CA . GLY A 1 133 ? 20.388 5.717 -29.553 1.00 98.12 133 GLY A CA 1
ATOM 1066 C C . GLY A 1 133 ? 18.858 5.719 -29.492 1.00 98.12 133 GLY A C 1
ATOM 1067 O O . GLY A 1 133 ? 18.272 6.207 -28.524 1.00 98.12 133 GLY A O 1
ATOM 1068 N N . ASN A 1 134 ? 18.191 5.122 -30.481 1.00 97.88 134 ASN A N 1
ATOM 1069 C CA . ASN A 1 134 ? 16.734 4.965 -30.475 1.00 97.88 134 ASN A CA 1
ATOM 1070 C C . ASN A 1 134 ? 16.240 4.033 -29.360 1.00 97.88 134 ASN A C 1
ATOM 1072 O O . ASN A 1 134 ? 15.218 4.318 -28.738 1.00 97.88 134 ASN A O 1
ATOM 1076 N N . THR A 1 135 ? 16.984 2.975 -29.051 1.00 98.25 135 THR A N 1
ATOM 1077 C CA . THR A 1 135 ? 16.668 2.045 -27.960 1.00 98.25 135 THR A CA 1
ATOM 1078 C C . THR A 1 135 ? 16.649 2.762 -26.615 1.00 98.25 135 THR A C 1
ATOM 1080 O O . THR A 1 135 ? 15.650 2.702 -25.900 1.00 98.25 135 THR A O 1
ATOM 1083 N N . PHE A 1 136 ? 17.684 3.542 -26.286 1.00 98.38 136 PHE A N 1
ATOM 1084 C CA . PHE A 1 136 ? 17.687 4.311 -25.037 1.00 98.38 136 PHE A CA 1
ATOM 1085 C C . PHE A 1 136 ? 16.622 5.413 -25.004 1.00 98.38 136 PHE A C 1
ATOM 1087 O O . PHE A 1 136 ? 16.098 5.730 -23.934 1.00 98.38 136 PHE A O 1
ATOM 1094 N N . ARG A 1 137 ? 16.217 5.948 -26.165 1.00 97.75 137 ARG A N 1
ATOM 1095 C CA . ARG A 1 137 ? 15.046 6.834 -26.248 1.00 97.75 137 ARG A CA 1
ATOM 1096 C C . ARG A 1 137 ? 13.760 6.099 -25.869 1.00 97.75 137 ARG A C 1
ATOM 1098 O O . ARG A 1 137 ? 12.970 6.633 -25.096 1.00 97.75 137 ARG A O 1
ATOM 1105 N N . ASN A 1 138 ? 13.572 4.876 -26.356 1.00 97.19 138 ASN A N 1
ATOM 1106 C CA . ASN A 1 138 ? 12.415 4.051 -26.008 1.00 97.19 138 ASN A CA 1
ATOM 1107 C C . ASN A 1 138 ? 12.418 3.673 -24.521 1.00 97.19 138 ASN A C 1
ATOM 1109 O O . ASN A 1 138 ? 11.387 3.795 -23.867 1.00 97.19 138 ASN A O 1
ATOM 1113 N N . VAL A 1 139 ? 13.573 3.301 -23.957 1.00 97.12 139 VAL A N 1
ATOM 1114 C CA . VAL A 1 139 ? 13.714 3.022 -22.515 1.00 97.12 139 VAL A CA 1
ATOM 1115 C C . VAL A 1 139 ? 13.361 4.255 -21.672 1.00 97.12 139 VAL A C 1
ATOM 1117 O O . VAL A 1 139 ? 12.646 4.140 -20.677 1.00 97.12 139 VAL A O 1
ATOM 1120 N N . SER A 1 140 ? 13.758 5.458 -22.101 1.00 96.69 140 SER A N 1
ATOM 1121 C CA . SER A 1 140 ? 13.319 6.716 -21.473 1.00 96.69 140 SER A CA 1
ATOM 1122 C C . SER A 1 140 ? 11.789 6.870 -21.485 1.00 96.69 140 SER A C 1
ATOM 1124 O O . SER A 1 140 ? 11.192 7.241 -20.473 1.00 96.69 140 SER A O 1
ATOM 1126 N N . CYS A 1 141 ? 11.123 6.539 -22.596 1.00 94.75 141 CYS A N 1
ATOM 1127 C CA . CYS A 1 141 ? 9.660 6.537 -22.669 1.00 94.75 141 CYS A CA 1
ATOM 1128 C C . CYS A 1 141 ? 9.023 5.487 -21.747 1.00 94.75 141 CYS A C 1
ATOM 1130 O O . CYS A 1 141 ? 8.034 5.804 -21.092 1.00 94.75 141 CYS A O 1
ATOM 1132 N N . ILE A 1 142 ? 9.598 4.285 -21.645 1.00 94.56 142 ILE A N 1
ATOM 1133 C CA . ILE A 1 142 ? 9.128 3.226 -20.737 1.00 94.56 142 ILE A CA 1
ATOM 1134 C C . ILE A 1 142 ? 9.161 3.714 -19.281 1.00 94.56 142 ILE A C 1
ATOM 1136 O O . ILE A 1 142 ? 8.165 3.595 -18.575 1.00 94.56 142 ILE A O 1
ATOM 1140 N N . HIS A 1 143 ? 10.247 4.369 -18.854 1.00 93.50 143 HIS A N 1
ATOM 1141 C CA . HIS A 1 143 ? 10.336 4.976 -17.519 1.00 93.50 143 HIS A CA 1
ATOM 1142 C C . HIS A 1 143 ? 9.298 6.079 -17.257 1.00 93.50 143 HIS A C 1
ATOM 1144 O O . HIS A 1 143 ? 9.028 6.381 -16.100 1.00 93.50 143 HIS A O 1
ATOM 1150 N N . ALA A 1 144 ? 8.735 6.713 -18.291 1.00 90.38 144 ALA A N 1
ATOM 1151 C CA . ALA A 1 144 ? 7.738 7.772 -18.128 1.00 90.38 144 ALA A CA 1
ATOM 1152 C C . ALA A 1 144 ? 6.330 7.241 -17.810 1.00 90.38 144 ALA A C 1
ATOM 1154 O O . ALA A 1 144 ? 5.475 8.018 -17.385 1.00 90.38 144 ALA A O 1
ATOM 1155 N N . ILE A 1 145 ? 6.076 5.956 -18.063 1.00 89.44 145 ILE A N 1
ATOM 1156 C CA . ILE A 1 145 ? 4.759 5.341 -17.920 1.00 89.44 145 ILE A CA 1
ATOM 1157 C C . ILE A 1 145 ? 4.664 4.720 -16.531 1.00 89.44 145 ILE A C 1
ATOM 1159 O O . ILE A 1 145 ? 5.403 3.798 -16.195 1.00 89.44 145 ILE A O 1
ATOM 1163 N N . GLN A 1 146 ? 3.723 5.208 -15.726 1.00 87.62 146 GLN A N 1
ATOM 1164 C CA . GLN A 1 146 ? 3.422 4.598 -14.439 1.00 87.62 146 GLN A CA 1
ATOM 1165 C C . GLN A 1 146 ? 2.402 3.472 -14.627 1.00 87.62 146 GLN A C 1
ATOM 1167 O O . GLN A 1 146 ? 1.344 3.680 -15.220 1.00 87.62 146 GLN A O 1
ATOM 1172 N N . SER A 1 147 ? 2.715 2.281 -14.119 1.00 93.81 147 SER A N 1
ATOM 1173 C CA . SER A 1 147 ? 1.823 1.129 -14.225 1.00 93.81 147 SER A CA 1
ATOM 1174 C C . SER A 1 147 ? 0.652 1.205 -13.249 1.00 93.81 147 SER A C 1
ATOM 1176 O O . SER A 1 147 ? 0.755 1.769 -12.155 1.00 93.81 147 SER A O 1
ATOM 1178 N N . GLU A 1 148 ? -0.457 0.565 -13.620 1.00 96.00 148 GLU A N 1
ATOM 1179 C CA . GLU A 1 148 ? -1.651 0.483 -12.779 1.00 96.00 148 GLU A CA 1
ATOM 1180 C C . GLU A 1 148 ? -1.349 -0.185 -11.428 1.00 96.00 148 GLU A C 1
ATOM 1182 O O . GLU A 1 148 ? -1.764 0.315 -10.386 1.00 96.00 148 GLU A O 1
ATOM 1187 N N . ALA A 1 149 ? -0.549 -1.258 -11.415 1.00 96.94 149 ALA A N 1
ATOM 1188 C CA . ALA A 1 149 ? -0.142 -1.939 -10.184 1.00 96.94 149 ALA A CA 1
ATOM 1189 C C . ALA A 1 149 ? 0.621 -1.003 -9.228 1.00 96.94 149 ALA A C 1
ATOM 1191 O O . ALA A 1 149 ? 0.368 -1.000 -8.021 1.00 96.94 149 ALA A O 1
ATOM 1192 N N . THR A 1 150 ? 1.508 -0.159 -9.766 1.00 96.81 150 THR A N 1
ATOM 1193 C CA . THR A 1 150 ? 2.240 0.843 -8.979 1.00 96.81 150 THR A CA 1
ATOM 1194 C C . THR A 1 150 ? 1.296 1.897 -8.401 1.00 96.81 150 THR A C 1
ATOM 1196 O O . THR A 1 150 ? 1.398 2.223 -7.218 1.00 96.81 150 THR A O 1
ATOM 1199 N N . ILE A 1 151 ? 0.366 2.419 -9.208 1.00 97.00 151 ILE A N 1
ATOM 1200 C CA . ILE A 1 151 ? -0.638 3.399 -8.756 1.00 97.00 151 ILE A CA 1
ATOM 1201 C C . ILE A 1 151 ? -1.508 2.786 -7.652 1.00 97.00 151 ILE A C 1
ATOM 1203 O O . ILE A 1 151 ? -1.655 3.370 -6.580 1.00 97.00 151 ILE A O 1
ATOM 1207 N N . ASN A 1 152 ? -2.015 1.573 -7.874 1.00 97.69 152 ASN A N 1
ATOM 1208 C CA . ASN A 1 152 ? -2.889 0.861 -6.944 1.00 97.69 152 ASN A CA 1
ATOM 1209 C C . ASN A 1 152 ? -2.220 0.560 -5.596 1.00 97.69 152 ASN A C 1
ATOM 1211 O O . ASN A 1 152 ? -2.911 0.547 -4.570 1.00 97.69 152 ASN A O 1
ATOM 1215 N N . LEU A 1 153 ? -0.907 0.304 -5.586 1.00 98.31 153 LEU A N 1
ATOM 1216 C CA . LEU A 1 153 ? -0.123 0.163 -4.360 1.00 98.31 153 LEU A CA 1
ATOM 1217 C C . LEU A 1 153 ? 0.061 1.515 -3.660 1.00 98.31 153 LEU A C 1
ATOM 1219 O O . LEU A 1 153 ? -0.191 1.612 -2.462 1.00 98.31 153 LEU A O 1
ATOM 1223 N N . GLN A 1 154 ? 0.459 2.563 -4.389 1.00 97.88 154 GLN A N 1
ATOM 1224 C CA . GLN A 1 154 ? 0.671 3.893 -3.807 1.00 97.88 154 GLN A CA 1
ATOM 1225 C C . GLN A 1 154 ? -0.606 4.467 -3.187 1.00 97.88 154 GLN A C 1
ATOM 1227 O O . GLN A 1 154 ? -0.553 4.993 -2.079 1.00 97.88 154 GLN A O 1
ATOM 1232 N N . GLU A 1 155 ? -1.749 4.354 -3.864 1.00 97.62 155 GLU A N 1
ATOM 1233 C CA . GLU A 1 155 ? -3.028 4.833 -3.330 1.00 97.62 155 GLU A CA 1
ATOM 1234 C C . GLU A 1 155 ? -3.466 4.043 -2.091 1.00 97.62 155 GLU A C 1
ATOM 1236 O O . GLU A 1 155 ? -3.904 4.643 -1.114 1.00 97.62 155 GLU A O 1
ATOM 1241 N N . CYS A 1 156 ? -3.257 2.723 -2.074 1.00 97.69 156 CYS A N 1
ATOM 1242 C CA . CYS A 1 156 ? -3.526 1.903 -0.891 1.00 97.69 156 CYS A CA 1
ATOM 1243 C C . CYS A 1 156 ? -2.660 2.319 0.303 1.00 97.69 156 CYS A C 1
ATOM 1245 O O . CYS A 1 156 ? -3.177 2.552 1.392 1.00 97.69 156 CYS A O 1
ATOM 1247 N N . LEU A 1 157 ? -1.350 2.493 0.103 1.00 98.12 157 LEU A N 1
ATOM 1248 C CA . LEU A 1 157 ? -0.464 2.967 1.167 1.00 98.12 157 LEU A CA 1
ATOM 1249 C C . LEU A 1 157 ? -0.898 4.353 1.673 1.00 98.12 157 LEU A C 1
ATOM 1251 O O . LEU A 1 157 ? -0.971 4.559 2.883 1.00 98.12 157 LEU A O 1
ATOM 1255 N N . LYS A 1 158 ? -1.266 5.278 0.773 1.00 97.94 158 LYS A N 1
ATOM 1256 C CA . LYS A 1 158 ? -1.795 6.606 1.136 1.00 97.94 158 LYS A CA 1
ATOM 1257 C C . LYS A 1 158 ? -3.118 6.545 1.902 1.00 97.94 158 LYS A C 1
ATOM 1259 O O . LYS A 1 158 ? -3.383 7.426 2.714 1.00 97.94 158 LYS A O 1
ATOM 1264 N N . GLU A 1 159 ? -3.973 5.565 1.635 1.00 96.38 159 GLU A N 1
ATOM 1265 C CA . GLU A 1 159 ? -5.205 5.374 2.401 1.00 96.38 159 GLU A CA 1
ATOM 1266 C C . GLU A 1 159 ? -4.876 4.994 3.849 1.00 96.38 159 GLU A C 1
ATOM 1268 O O . GLU A 1 159 ? -5.364 5.632 4.786 1.00 96.38 159 GLU A O 1
ATOM 1273 N N . PHE A 1 160 ? -3.960 4.044 4.047 1.00 96.50 160 PHE A N 1
ATOM 1274 C CA . PHE A 1 160 ? -3.555 3.628 5.389 1.00 96.50 160 PHE A CA 1
ATOM 1275 C C . PHE A 1 160 ? -2.781 4.710 6.154 1.00 96.50 160 PHE A C 1
ATOM 1277 O O . PHE A 1 160 ? -2.978 4.828 7.363 1.00 96.50 160 PHE A O 1
ATOM 1284 N N . THR A 1 161 ? -1.997 5.574 5.494 1.00 97.38 161 THR A N 1
ATOM 1285 C CA . THR A 1 161 ? -1.370 6.729 6.177 1.00 97.38 161 THR A CA 1
ATOM 1286 C C . THR A 1 161 ? -2.379 7.768 6.669 1.00 97.38 161 THR A C 1
ATOM 1288 O O . THR A 1 161 ? -2.061 8.541 7.572 1.00 97.38 161 THR A O 1
ATOM 1291 N N . ARG A 1 162 ? -3.596 7.798 6.107 1.00 95.62 162 ARG A N 1
ATOM 1292 C CA . ARG A 1 162 ? -4.704 8.645 6.586 1.00 95.62 162 ARG A CA 1
ATOM 1293 C C . ARG A 1 162 ? -5.528 7.959 7.674 1.00 95.62 162 ARG A C 1
ATOM 1295 O O . ARG A 1 162 ? -6.083 8.643 8.530 1.00 95.62 162 ARG A O 1
ATOM 1302 N N . LEU A 1 163 ? -5.621 6.630 7.636 1.00 93.62 163 LEU A N 1
ATOM 1303 C CA . LEU A 1 163 ? -6.402 5.840 8.587 1.00 93.62 163 LEU A CA 1
ATOM 1304 C C . LEU A 1 163 ? -5.678 5.657 9.929 1.00 93.62 163 LEU A C 1
ATOM 1306 O O . LEU A 1 163 ? -6.259 5.944 10.976 1.00 93.62 163 LEU A O 1
ATOM 1310 N N . LEU A 1 164 ? -4.420 5.206 9.890 1.00 95.19 164 LEU A N 1
ATOM 1311 C CA . LEU A 1 164 ? -3.639 4.798 11.064 1.00 95.19 164 LEU A CA 1
ATOM 1312 C C . LEU A 1 164 ? -3.438 5.893 12.127 1.00 95.19 164 LEU A C 1
ATOM 1314 O O . LEU A 1 164 ? -3.509 5.561 13.305 1.00 95.19 164 LEU A O 1
ATOM 1318 N N . PRO A 1 165 ? -3.290 7.192 11.805 1.00 94.50 165 PRO A N 1
ATOM 1319 C CA . PRO A 1 165 ? -3.183 8.221 12.842 1.00 94.50 165 PRO A CA 1
ATOM 1320 C C . PRO A 1 165 ? -4.361 8.230 13.830 1.00 94.50 165 PRO A C 1
ATOM 1322 O O . PRO A 1 165 ? -4.178 8.523 15.011 1.00 94.50 165 PRO A O 1
ATOM 1325 N N . ASN A 1 166 ? -5.564 7.848 13.382 1.00 90.44 166 ASN A N 1
ATOM 1326 C CA . ASN A 1 166 ? -6.752 7.810 14.236 1.00 90.44 166 ASN A CA 1
ATOM 1327 C C . ASN A 1 166 ? -6.712 6.661 15.258 1.00 90.44 166 ASN A C 1
ATOM 1329 O O . ASN A 1 166 ? -7.394 6.729 16.281 1.00 90.44 166 ASN A O 1
ATOM 1333 N N . THR A 1 167 ? -5.906 5.615 15.035 1.00 90.44 167 THR A N 1
ATOM 1334 C CA . THR A 1 167 ? -5.865 4.453 15.935 1.00 90.44 167 THR A CA 1
ATOM 1335 C C . THR A 1 167 ? -5.238 4.780 17.286 1.00 90.44 167 THR A C 1
ATOM 1337 O O . THR A 1 167 ? -5.561 4.115 18.264 1.00 90.44 167 THR A O 1
ATOM 1340 N N . SER A 1 168 ? -4.405 5.825 17.374 1.00 89.56 168 SER A N 1
ATOM 1341 C CA . SER A 1 168 ? -3.842 6.307 18.646 1.00 89.56 168 SER A CA 1
ATOM 1342 C C . SER A 1 168 ? -4.932 6.800 19.607 1.00 89.56 168 SER A C 1
ATOM 1344 O O . SER A 1 168 ? -4.934 6.455 20.787 1.00 89.56 168 SER A O 1
ATOM 1346 N N . THR A 1 169 ? -5.919 7.544 19.103 1.00 88.81 169 THR A N 1
ATOM 1347 C CA . THR A 1 169 ? -7.061 7.992 19.914 1.00 88.81 169 THR A CA 1
ATOM 1348 C C . THR A 1 169 ? -7.973 6.828 20.305 1.00 88.81 169 THR A C 1
ATOM 1350 O O . THR A 1 169 ? -8.527 6.811 21.399 1.00 88.81 169 THR A O 1
ATOM 1353 N N . ILE A 1 170 ? -8.122 5.835 19.426 1.00 89.44 170 ILE A N 1
ATOM 1354 C CA . ILE A 1 170 ? -8.966 4.664 19.684 1.00 89.44 170 ILE A CA 1
ATOM 1355 C C . ILE A 1 170 ? -8.341 3.782 20.779 1.00 89.44 170 ILE A C 1
ATOM 1357 O O . ILE A 1 170 ? -9.031 3.376 21.714 1.00 89.44 170 ILE A O 1
ATOM 1361 N N . ILE A 1 171 ? -7.034 3.510 20.706 1.00 93.88 171 ILE A N 1
ATOM 1362 C CA . ILE A 1 171 ? -6.361 2.648 21.686 1.00 93.88 171 ILE A CA 1
ATOM 1363 C C . ILE A 1 171 ? -6.206 3.315 23.058 1.00 93.88 171 ILE A C 1
ATOM 1365 O O . ILE A 1 171 ? -6.309 2.632 24.080 1.00 93.88 171 ILE A O 1
ATOM 1369 N N . SER A 1 172 ? -6.054 4.644 23.112 1.00 93.25 172 SER A N 1
ATOM 1370 C CA . SER A 1 172 ? -5.980 5.373 24.383 1.00 93.25 172 SER A CA 1
ATOM 1371 C C . SER A 1 172 ? -7.282 5.280 25.185 1.00 93.25 172 SER A C 1
ATOM 1373 O O . SER A 1 172 ? -7.240 5.167 26.411 1.00 93.25 172 SER A O 1
ATOM 1375 N N . LEU A 1 173 ? -8.437 5.219 24.511 1.00 93.38 173 LEU A N 1
ATOM 1376 C CA . LEU A 1 173 ? -9.728 4.976 25.156 1.00 93.38 173 LEU A CA 1
ATOM 1377 C C . LEU A 1 173 ? -9.787 3.588 25.813 1.00 93.38 173 LEU A C 1
ATOM 1379 O O . LEU A 1 173 ? -10.248 3.464 26.948 1.00 93.38 173 LEU A O 1
ATOM 1383 N N . ALA A 1 174 ? -9.290 2.549 25.138 1.00 93.88 174 ALA A N 1
ATOM 1384 C CA . ALA A 1 174 ? -9.222 1.214 25.730 1.00 93.88 174 ALA A CA 1
ATOM 1385 C C . ALA A 1 174 ? -8.259 1.165 26.922 1.00 93.88 174 ALA A C 1
ATOM 1387 O O . ALA A 1 174 ? -8.596 0.591 27.955 1.00 93.88 174 ALA A O 1
ATOM 1388 N N . LYS A 1 175 ? -7.096 1.817 26.818 1.00 95.19 175 LYS A N 1
ATOM 1389 C CA . LYS A 1 175 ? -6.141 1.936 27.927 1.00 95.19 175 LYS A CA 1
ATOM 1390 C C . LYS A 1 175 ? -6.768 2.626 29.142 1.00 95.19 175 LYS A C 1
ATOM 1392 O O . LYS A 1 175 ? -6.650 2.119 30.254 1.00 95.19 175 LYS A O 1
ATOM 1397 N N . ALA A 1 176 ? -7.481 3.733 28.935 1.00 95.62 176 ALA A N 1
ATOM 1398 C CA . ALA A 1 176 ? -8.190 4.441 30.000 1.00 95.62 176 ALA A CA 1
ATOM 1399 C C . ALA A 1 176 ? -9.280 3.571 30.654 1.00 95.62 176 ALA A C 1
ATOM 1401 O O . ALA A 1 176 ? -9.424 3.577 31.879 1.00 95.62 176 ALA A O 1
ATOM 1402 N N . ALA A 1 177 ? -10.010 2.782 29.859 1.00 95.00 177 ALA A N 1
ATOM 1403 C CA . ALA A 1 177 ? -10.991 1.830 30.371 1.00 95.00 177 ALA A CA 1
ATOM 1404 C C . ALA A 1 177 ? -10.335 0.741 31.242 1.00 95.00 177 ALA A C 1
ATOM 1406 O O . ALA A 1 177 ? -10.837 0.460 32.329 1.00 95.00 177 ALA A O 1
ATOM 1407 N N . CYS A 1 178 ? -9.190 0.188 30.821 1.00 94.88 178 CYS A N 1
ATOM 1408 C CA . CYS A 1 178 ? -8.425 -0.773 31.622 1.00 94.88 178 CYS A CA 1
ATOM 1409 C C . CYS A 1 178 ? -7.943 -0.163 32.950 1.00 94.88 178 CYS A C 1
ATOM 1411 O O . CYS A 1 178 ? -8.179 -0.742 34.006 1.00 94.88 178 CYS A O 1
ATOM 1413 N N . LEU A 1 179 ? -7.339 1.032 32.914 1.00 96.06 179 LEU A N 1
ATOM 1414 C CA . LEU A 1 179 ? -6.857 1.731 34.116 1.00 96.06 179 LEU A CA 1
ATOM 1415 C C . LEU A 1 179 ? -7.989 2.021 35.111 1.00 96.06 179 LEU A C 1
ATOM 1417 O O . LEU A 1 179 ? -7.804 1.901 36.319 1.00 96.06 179 LEU A O 1
ATOM 1421 N N . THR A 1 180 ? -9.175 2.365 34.604 1.00 94.56 180 THR A N 1
ATOM 1422 C CA . THR A 1 180 ? -10.360 2.606 35.440 1.00 94.56 180 THR A CA 1
ATOM 1423 C C . THR A 1 180 ? -10.790 1.339 36.181 1.00 94.56 180 THR A C 1
ATOM 1425 O O . THR A 1 180 ? -11.177 1.412 37.345 1.00 94.56 180 THR A O 1
ATOM 1428 N N . VAL A 1 181 ? -10.718 0.174 35.528 1.00 92.62 181 VAL A N 1
ATOM 1429 C CA . VAL A 1 181 ? -11.051 -1.114 36.154 1.00 92.62 181 VAL A CA 1
ATOM 1430 C C . VAL A 1 181 ? -10.023 -1.502 37.216 1.00 92.62 181 VAL A C 1
ATOM 1432 O O . VAL A 1 181 ? -10.422 -1.929 38.299 1.00 92.62 181 VAL A O 1
ATOM 1435 N N . ASP A 1 182 ? -8.730 -1.321 36.948 1.00 91.75 182 ASP A N 1
ATOM 1436 C CA . ASP A 1 182 ? -7.673 -1.624 37.920 1.00 91.75 182 ASP A CA 1
ATOM 1437 C C . ASP A 1 182 ? -7.794 -0.746 39.175 1.00 91.75 182 ASP A C 1
ATOM 1439 O O . ASP A 1 182 ? -7.761 -1.256 40.298 1.00 91.75 182 ASP A O 1
ATOM 1443 N N . GLU A 1 183 ? -8.035 0.557 39.001 1.00 91.12 183 GLU A N 1
ATOM 1444 C CA . GLU A 1 183 ? -8.218 1.492 40.116 1.00 91.12 183 GLU A CA 1
ATOM 1445 C C . GLU A 1 183 ? -9.491 1.198 40.925 1.00 91.12 183 GLU A C 1
ATOM 1447 O O . GLU A 1 183 ? -9.483 1.255 42.157 1.00 91.12 183 GLU A O 1
ATOM 1452 N N . LEU A 1 184 ? -10.579 0.819 40.248 1.00 89.88 184 LEU A N 1
ATOM 1453 C CA . LEU A 1 184 ? -11.821 0.392 40.889 1.00 89.88 184 LEU A CA 1
ATOM 1454 C C . LEU A 1 184 ? -11.609 -0.862 41.747 1.00 89.88 184 LEU A C 1
ATOM 1456 O O . LEU A 1 184 ? -12.079 -0.915 42.884 1.00 89.88 184 LEU A O 1
ATOM 1460 N N . ASN A 1 185 ? -10.890 -1.859 41.222 1.00 87.38 185 ASN A N 1
ATOM 1461 C CA . ASN A 1 185 ? -10.589 -3.094 41.945 1.00 87.38 185 ASN A CA 1
ATOM 1462 C C . ASN A 1 185 ? -9.717 -2.823 43.183 1.00 87.38 185 ASN A C 1
ATOM 1464 O O . ASN A 1 185 ? -9.963 -3.399 44.246 1.00 87.38 185 ASN A O 1
ATOM 1468 N N . ARG A 1 186 ? -8.750 -1.904 43.072 1.00 86.69 186 ARG A N 1
ATOM 1469 C CA . ARG A 1 186 ? -7.912 -1.452 44.190 1.00 86.69 186 ARG A CA 1
ATOM 1470 C C . ARG A 1 186 ? -8.748 -0.782 45.286 1.00 86.69 186 ARG A C 1
ATOM 1472 O O . ARG A 1 186 ? -8.744 -1.236 46.426 1.00 86.69 186 ARG A O 1
ATOM 1479 N N . CYS A 1 187 ? -9.556 0.219 44.929 1.00 83.62 187 CYS A N 1
ATOM 1480 C CA . CYS A 1 187 ? -10.419 0.936 45.878 1.00 83.62 187 CYS A CA 1
ATOM 1481 C C . CYS A 1 187 ? -11.447 0.025 46.570 1.00 83.62 187 CYS A C 1
ATOM 1483 O O . CYS A 1 187 ? -11.756 0.209 47.749 1.00 83.62 187 CYS A O 1
ATOM 1485 N N . ASN A 1 188 ? -11.990 -0.959 45.847 1.00 79.88 188 ASN A N 1
ATOM 1486 C CA . ASN A 1 188 ? -12.960 -1.901 46.403 1.00 79.88 188 ASN A CA 1
ATOM 1487 C C . ASN A 1 188 ? -12.330 -2.849 47.438 1.00 79.88 188 ASN A C 1
ATOM 1489 O O . ASN A 1 188 ? -13.004 -3.257 48.383 1.00 79.88 188 ASN A O 1
ATOM 1493 N N . THR A 1 189 ? -11.043 -3.172 47.272 1.00 76.88 189 THR A N 1
ATOM 1494 C CA . THR A 1 189 ? -10.287 -4.027 48.199 1.00 76.88 189 THR A CA 1
ATOM 1495 C C . THR A 1 189 ? -9.870 -3.262 49.458 1.00 76.88 189 THR A C 1
ATOM 1497 O O . THR A 1 189 ? -9.961 -3.807 50.555 1.00 76.88 189 THR A O 1
ATOM 1500 N N . ASP A 1 190 ? -9.468 -1.996 49.307 1.00 71.81 190 ASP A N 1
ATOM 1501 C CA . ASP A 1 190 ? -8.885 -1.202 50.395 1.00 71.81 190 ASP A CA 1
ATOM 1502 C C . ASP A 1 190 ? -9.934 -0.524 51.301 1.00 71.81 190 ASP A C 1
ATOM 1504 O O . ASP A 1 190 ? -9.703 -0.379 52.500 1.00 71.81 190 ASP A O 1
ATOM 1508 N N . GLU A 1 191 ? -11.081 -0.082 50.760 1.00 65.38 191 GLU A N 1
ATOM 1509 C CA . GLU A 1 191 ? -11.972 0.840 51.489 1.00 65.38 191 GLU A CA 1
ATOM 1510 C C . GLU A 1 191 ? -13.481 0.506 51.432 1.00 65.38 191 GLU A C 1
ATOM 1512 O O . GLU A 1 191 ? -14.263 1.209 52.071 1.00 65.38 191 GLU A O 1
ATOM 1517 N N . GLN A 1 192 ? -13.921 -0.519 50.678 1.00 66.31 192 GLN A N 1
ATOM 1518 C CA . GLN A 1 192 ? -15.347 -0.874 50.454 1.00 66.31 192 GLN A CA 1
ATOM 1519 C C . GLN A 1 192 ? -16.282 0.337 50.193 1.00 66.31 192 GLN A C 1
ATOM 1521 O O . GLN A 1 192 ? -17.455 0.346 50.568 1.00 66.31 192 GLN A O 1
ATOM 1526 N N . LYS A 1 193 ? -15.781 1.389 49.531 1.00 67.62 193 LYS A N 1
ATOM 1527 C CA . LYS A 1 193 ? -16.521 2.651 49.325 1.00 67.62 193 LYS A CA 1
ATOM 1528 C C . LYS A 1 193 ? -17.577 2.603 48.212 1.00 67.62 193 LYS A C 1
ATOM 1530 O O . LYS A 1 193 ? -18.375 3.532 48.113 1.00 67.62 193 LYS A O 1
ATOM 1535 N N . VAL A 1 194 ? -17.584 1.574 47.359 1.00 76.06 194 VAL A N 1
ATOM 1536 C CA . VAL A 1 194 ? -18.403 1.528 46.132 1.00 76.06 194 VAL A CA 1
ATOM 1537 C C . VAL A 1 194 ? -19.409 0.379 46.185 1.00 76.06 194 VAL A C 1
ATOM 1539 O O . VAL A 1 194 ? -19.072 -0.741 46.556 1.00 76.06 194 VAL A O 1
ATOM 1542 N N . CYS A 1 195 ? -20.655 0.641 45.780 1.00 84.88 195 CYS A N 1
ATOM 1543 C CA . CYS A 1 195 ? -21.683 -0.394 45.689 1.00 84.88 195 CYS A CA 1
ATOM 1544 C C . CYS A 1 195 ? -21.312 -1.454 44.636 1.00 84.88 195 CYS A C 1
ATOM 1546 O O . CYS A 1 195 ? -20.957 -1.119 43.503 1.00 84.88 195 CYS A O 1
ATOM 1548 N N . GLN A 1 196 ? -21.498 -2.739 44.961 1.00 85.12 196 GLN A N 1
ATOM 1549 C CA . GLN A 1 196 ? -21.201 -3.854 44.053 1.00 85.12 196 GLN A CA 1
ATOM 1550 C C . GLN A 1 196 ? -21.949 -3.755 42.709 1.00 85.12 196 GLN A C 1
ATOM 1552 O O . GLN A 1 196 ? -21.429 -4.179 41.677 1.00 85.12 196 GLN A O 1
ATOM 1557 N N . SER A 1 197 ? -23.153 -3.168 42.685 1.00 88.00 197 SER A N 1
ATOM 1558 C CA . SER A 1 197 ? -23.891 -2.956 41.434 1.00 88.00 197 SER A CA 1
ATOM 1559 C C . SER A 1 197 ? -23.173 -1.999 40.485 1.00 88.00 197 SER A C 1
ATOM 1561 O O . SER A 1 197 ? -23.198 -2.204 39.272 1.00 88.00 197 SER A O 1
ATOM 1563 N N . ASP A 1 198 ? -22.533 -0.963 41.024 1.00 89.06 198 ASP A N 1
ATOM 1564 C CA . ASP A 1 198 ? -21.816 0.032 40.230 1.00 89.06 198 ASP A CA 1
ATOM 1565 C C . ASP A 1 198 ? -20.459 -0.507 39.789 1.00 89.06 198 ASP A C 1
ATOM 1567 O O . ASP A 1 198 ? -20.078 -0.307 38.636 1.00 89.06 198 ASP A O 1
ATOM 1571 N N . VAL A 1 199 ? -19.801 -1.306 40.639 1.00 87.94 199 VAL A N 1
ATOM 1572 C CA . VAL A 1 199 ? -18.593 -2.057 40.265 1.00 87.94 199 VAL A CA 1
ATOM 1573 C C . VAL A 1 199 ? -18.859 -2.915 39.024 1.00 87.94 199 VAL A C 1
ATOM 1575 O O . VAL A 1 199 ? -18.166 -2.788 38.013 1.00 87.94 199 VAL A O 1
ATOM 1578 N N . ASN A 1 200 ? -19.923 -3.722 39.060 1.00 89.06 200 ASN A N 1
ATOM 1579 C CA . ASN A 1 200 ? -20.287 -4.607 37.953 1.00 89.06 200 ASN A CA 1
ATOM 1580 C C . ASN A 1 200 ? -20.612 -3.825 36.667 1.00 89.06 200 ASN A C 1
ATOM 1582 O O . ASN A 1 200 ? -20.246 -4.252 35.568 1.00 89.06 200 ASN A O 1
ATOM 1586 N N . ARG A 1 201 ? -21.289 -2.673 36.783 1.00 89.88 201 ARG A N 1
ATOM 1587 C CA . ARG A 1 201 ? -21.620 -1.806 35.638 1.00 89.88 201 ARG A CA 1
ATOM 1588 C C . ARG A 1 201 ? -20.375 -1.201 34.999 1.00 89.88 201 ARG A C 1
ATOM 1590 O O . ARG A 1 201 ? -20.264 -1.230 33.776 1.00 89.88 201 ARG A O 1
ATOM 1597 N N . ILE A 1 202 ? -19.443 -0.689 35.803 1.00 91.31 202 ILE A N 1
ATOM 1598 C CA . ILE A 1 202 ? -18.198 -0.089 35.306 1.00 91.31 202 ILE A CA 1
ATOM 1599 C C . ILE A 1 202 ? -17.338 -1.152 34.622 1.00 91.31 202 ILE A C 1
ATOM 1601 O O . ILE A 1 202 ? -16.895 -0.939 33.496 1.00 91.31 202 ILE A O 1
ATOM 1605 N N . GLN A 1 203 ? -17.168 -2.323 35.244 1.00 91.00 203 GLN A N 1
ATOM 1606 C CA . GLN A 1 203 ? -16.423 -3.437 34.650 1.00 91.00 203 GLN A CA 1
ATOM 1607 C C . GLN A 1 203 ? -17.043 -3.904 33.325 1.00 91.00 203 GLN A C 1
ATOM 1609 O O . GLN A 1 203 ? -16.325 -4.125 32.349 1.00 91.00 203 GLN A O 1
ATOM 1614 N N . SER A 1 204 ? -18.375 -4.005 33.261 1.00 90.94 204 SER A N 1
ATOM 1615 C CA . SER A 1 204 ? -19.087 -4.387 32.034 1.00 90.94 204 SER A CA 1
ATOM 1616 C C . SER A 1 204 ? -18.940 -3.333 30.932 1.00 90.94 204 SER A C 1
ATOM 1618 O O . SER A 1 204 ? -18.675 -3.676 29.783 1.00 90.94 204 SER A O 1
ATOM 1620 N N . GLY A 1 205 ? -19.064 -2.045 31.271 1.00 93.00 205 GLY A N 1
ATOM 1621 C CA . GLY A 1 205 ? -18.882 -0.947 30.320 1.00 93.00 205 GLY A CA 1
ATOM 1622 C C . GLY A 1 205 ? -17.453 -0.869 29.781 1.00 93.00 205 GLY A C 1
ATOM 1623 O O . GLY A 1 205 ? -17.254 -0.771 28.572 1.00 93.00 205 GLY A O 1
ATOM 1624 N N . ALA A 1 206 ? -16.455 -0.990 30.659 1.00 93.44 206 ALA A N 1
ATOM 1625 C CA . ALA A 1 206 ? -15.051 -1.034 30.268 1.00 93.44 206 ALA A CA 1
ATOM 1626 C C . ALA A 1 206 ? -14.759 -2.217 29.334 1.00 93.44 206 ALA A C 1
ATOM 1628 O O . ALA A 1 206 ? -14.072 -2.040 28.331 1.00 93.44 206 ALA A O 1
ATOM 1629 N N . LEU A 1 207 ? -15.340 -3.391 29.606 1.00 92.94 207 LEU A N 1
ATOM 1630 C CA . LEU A 1 207 ? -15.215 -4.563 28.739 1.00 92.94 207 LEU A CA 1
ATOM 1631 C C . LEU A 1 207 ? -15.793 -4.323 27.336 1.00 92.94 207 LEU A C 1
ATOM 1633 O O . LEU A 1 207 ? -15.188 -4.725 26.344 1.00 92.94 207 LEU A O 1
ATOM 1637 N N . LEU A 1 208 ? -16.953 -3.668 27.229 1.00 94.06 208 LEU A N 1
ATOM 1638 C CA . LEU A 1 208 ? -17.544 -3.330 25.929 1.00 94.06 208 LEU A CA 1
ATOM 1639 C C . LEU A 1 208 ? -16.644 -2.380 25.136 1.00 94.06 208 LEU A C 1
ATOM 1641 O O . LEU A 1 208 ? -16.436 -2.586 23.938 1.00 94.06 208 LEU A O 1
ATOM 1645 N N . ILE A 1 209 ? -16.078 -1.372 25.805 1.00 94.44 209 ILE A N 1
ATOM 1646 C CA . ILE A 1 209 ? -15.155 -0.412 25.193 1.00 94.44 209 ILE A CA 1
ATOM 1647 C C . ILE A 1 209 ? -13.907 -1.131 24.680 1.00 94.44 209 ILE A C 1
ATOM 1649 O O . ILE A 1 209 ? -13.587 -1.029 23.494 1.00 94.44 209 ILE A O 1
ATOM 1653 N N . THR A 1 210 ? -13.222 -1.887 25.541 1.00 94.00 210 THR A N 1
ATOM 1654 C CA . THR A 1 210 ? -11.965 -2.556 25.179 1.00 94.00 210 THR A CA 1
ATOM 1655 C C . THR A 1 210 ? -12.167 -3.574 24.064 1.00 94.00 210 THR A C 1
ATOM 1657 O O . THR A 1 210 ? -11.382 -3.590 23.120 1.00 94.00 210 THR A O 1
ATOM 1660 N N . ARG A 1 211 ? -13.255 -4.354 24.090 1.00 93.38 211 ARG A N 1
ATOM 1661 C CA . ARG A 1 211 ? -13.588 -5.299 23.011 1.00 93.38 211 ARG A CA 1
ATOM 1662 C C . ARG A 1 211 ? -13.917 -4.623 21.696 1.00 93.38 211 ARG A C 1
ATOM 1664 O O . ARG A 1 211 ? -13.514 -5.119 20.645 1.00 93.38 211 ARG A O 1
ATOM 1671 N N . SER A 1 212 ? -14.643 -3.513 21.736 1.00 94.31 212 SER A N 1
ATOM 1672 C CA . SER A 1 212 ? -14.958 -2.754 20.525 1.00 94.31 212 SER A CA 1
ATOM 1673 C C . SER A 1 212 ? -13.683 -2.207 19.891 1.00 94.31 212 SER A C 1
ATOM 1675 O O . SER A 1 212 ? -13.473 -2.373 18.694 1.00 94.31 212 SER A O 1
ATOM 1677 N N . VAL A 1 213 ? -12.794 -1.632 20.708 1.00 94.00 213 VAL A N 1
ATOM 1678 C CA . VAL A 1 213 ? -11.483 -1.144 20.260 1.00 94.00 213 VAL A CA 1
ATOM 1679 C C . VAL A 1 213 ? -10.631 -2.285 19.704 1.00 94.00 213 VAL A C 1
ATOM 1681 O O . VAL A 1 213 ? -10.110 -2.173 18.599 1.00 94.00 213 VAL A O 1
ATOM 1684 N N . GLN A 1 214 ? -10.534 -3.408 20.417 1.00 93.25 214 GLN A N 1
ATOM 1685 C CA . GLN A 1 214 ? -9.797 -4.583 19.956 1.00 93.25 214 GLN A CA 1
ATOM 1686 C C . GLN A 1 214 ? -10.350 -5.115 18.626 1.00 93.25 214 GLN A C 1
ATOM 1688 O O . GLN A 1 214 ? -9.580 -5.474 17.736 1.00 93.25 214 GLN A O 1
ATOM 1693 N N . SER A 1 215 ? -11.675 -5.142 18.469 1.00 93.25 215 SER A N 1
ATOM 1694 C CA . SER A 1 215 ? -12.335 -5.567 17.230 1.00 93.25 215 SER A CA 1
ATOM 1695 C C . SER A 1 215 ? -12.010 -4.635 16.064 1.00 93.25 215 SER A C 1
ATOM 1697 O O . SER A 1 215 ? -11.722 -5.118 14.971 1.00 93.25 215 SER A O 1
ATOM 1699 N N . GLU A 1 216 ? -11.983 -3.323 16.300 1.00 94.19 216 GLU A N 1
ATOM 1700 C CA . GLU A 1 216 ? -11.609 -2.332 15.289 1.00 94.19 216 GLU A CA 1
ATOM 1701 C C . GLU A 1 216 ? -10.136 -2.470 14.877 1.00 94.19 216 GLU A C 1
ATOM 1703 O O . GLU A 1 216 ? -9.821 -2.546 13.691 1.00 94.19 216 GLU A O 1
ATOM 1708 N N . 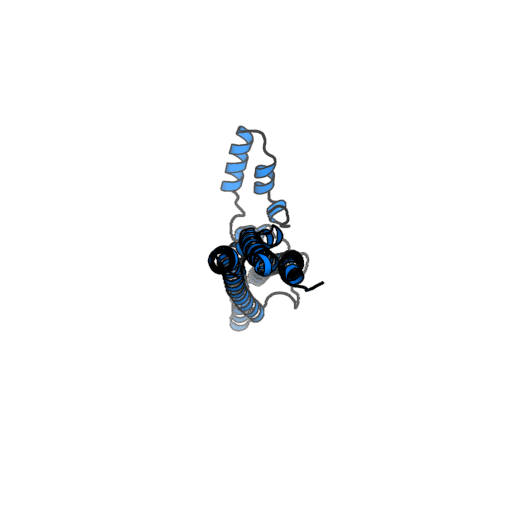CYS A 1 217 ? -9.220 -2.606 15.841 1.00 93.62 217 CYS A N 1
ATOM 1709 C CA . CYS A 1 217 ? -7.805 -2.847 15.551 1.00 93.62 217 CYS A CA 1
ATOM 1710 C C . CYS A 1 217 ? -7.597 -4.142 14.747 1.00 93.62 217 CYS A C 1
ATOM 1712 O O . CYS A 1 217 ? -6.815 -4.166 13.794 1.00 93.62 217 CYS A O 1
ATOM 1714 N N . ASN A 1 218 ? -8.324 -5.210 15.089 1.00 93.75 218 ASN A N 1
ATOM 1715 C CA . ASN A 1 218 ? -8.284 -6.471 14.350 1.00 93.75 218 ASN A CA 1
ATOM 1716 C C . ASN A 1 218 ? -8.812 -6.315 12.918 1.00 93.75 218 ASN A C 1
ATOM 1718 O O . ASN A 1 218 ? -8.225 -6.873 11.990 1.00 93.75 218 ASN A O 1
ATOM 1722 N N . LEU A 1 219 ? -9.890 -5.549 12.728 1.00 94.62 219 LEU A N 1
ATOM 1723 C CA . LEU A 1 219 ? -10.447 -5.257 11.411 1.00 94.62 219 LEU A CA 1
ATOM 1724 C C . LEU A 1 219 ? -9.432 -4.514 10.535 1.00 94.62 219 LEU A C 1
ATOM 1726 O O . LEU A 1 219 ? -9.189 -4.938 9.406 1.00 94.62 219 LEU A O 1
ATOM 1730 N N . ILE A 1 220 ? -8.803 -3.463 11.068 1.00 94.06 220 ILE A N 1
ATOM 1731 C CA . ILE A 1 220 ? -7.765 -2.696 10.364 1.00 94.06 220 ILE A CA 1
ATOM 1732 C C . ILE A 1 220 ? -6.611 -3.618 9.958 1.00 94.06 220 ILE A C 1
ATOM 1734 O O . ILE A 1 220 ? -6.196 -3.623 8.800 1.00 94.06 220 ILE A O 1
ATOM 1738 N N . MET A 1 221 ? -6.128 -4.462 10.874 1.00 94.81 221 MET A N 1
ATOM 1739 C CA . MET A 1 221 ? -5.046 -5.400 10.568 1.00 94.81 221 MET A CA 1
ATOM 1740 C C . MET A 1 221 ? -5.434 -6.468 9.542 1.00 94.81 221 MET A C 1
ATOM 1742 O O . MET A 1 221 ? -4.592 -6.867 8.735 1.00 94.81 221 MET A O 1
ATOM 1746 N N . SER A 1 222 ? -6.686 -6.928 9.544 1.00 96.25 222 SER A N 1
ATOM 1747 C CA . SER A 1 222 ? -7.189 -7.839 8.511 1.00 96.25 222 SER A CA 1
ATOM 1748 C C . SER A 1 222 ? -7.207 -7.160 7.143 1.00 96.25 222 SER A C 1
ATOM 1750 O O . SER A 1 222 ? -6.729 -7.737 6.173 1.00 96.25 222 SER A O 1
ATOM 1752 N N . GLN A 1 223 ? -7.685 -5.915 7.068 1.00 95.12 223 GLN A N 1
ATOM 1753 C CA . GLN A 1 223 ? -7.714 -5.142 5.824 1.00 95.12 223 GLN A CA 1
ATOM 1754 C C . GLN A 1 223 ? -6.307 -4.894 5.277 1.00 95.12 223 GLN A C 1
ATOM 1756 O O . GLN A 1 223 ? -6.067 -5.127 4.095 1.00 95.12 223 GLN A O 1
ATOM 1761 N N . ILE A 1 224 ? -5.363 -4.494 6.137 1.00 96.12 224 ILE A N 1
ATOM 1762 C CA . ILE A 1 224 ? -3.948 -4.347 5.764 1.00 96.12 224 ILE A CA 1
ATOM 1763 C C . ILE A 1 224 ? -3.428 -5.656 5.172 1.00 96.12 224 ILE A C 1
ATOM 1765 O O . ILE A 1 224 ? -2.860 -5.654 4.084 1.00 96.12 224 ILE A O 1
ATOM 1769 N N . ARG A 1 225 ? -3.654 -6.785 5.854 1.00 97.12 225 ARG A N 1
ATOM 1770 C CA . ARG A 1 225 ? -3.194 -8.099 5.394 1.00 97.12 225 ARG A CA 1
ATOM 1771 C C . ARG A 1 225 ? -3.740 -8.434 4.010 1.00 97.12 225 ARG A C 1
ATOM 1773 O O . ARG A 1 225 ? -2.961 -8.776 3.125 1.00 97.12 225 ARG A O 1
ATOM 1780 N N . ASP A 1 226 ? -5.047 -8.317 3.820 1.00 95.31 226 ASP A N 1
ATOM 1781 C CA . ASP A 1 226 ? -5.704 -8.726 2.578 1.00 95.31 226 ASP A CA 1
ATOM 1782 C C . ASP A 1 226 ? -5.323 -7.816 1.404 1.00 95.31 226 ASP A C 1
ATOM 1784 O O . ASP A 1 226 ? -5.061 -8.289 0.292 1.00 95.31 226 ASP A O 1
ATOM 1788 N N . GLU A 1 227 ? -5.254 -6.504 1.634 1.00 96.12 227 GLU A N 1
ATOM 1789 C CA . GLU A 1 227 ? -4.929 -5.553 0.576 1.00 96.12 227 GLU A CA 1
ATOM 1790 C C . GLU A 1 227 ? -3.443 -5.553 0.229 1.00 96.12 227 GLU A C 1
ATOM 1792 O O . GLU A 1 227 ? -3.091 -5.574 -0.954 1.00 96.12 227 GLU A O 1
ATOM 1797 N N . TRP A 1 228 ? -2.560 -5.566 1.229 1.00 97.19 228 TRP A N 1
ATOM 1798 C CA . TRP A 1 228 ? -1.124 -5.452 0.990 1.00 97.19 228 TRP A CA 1
ATOM 1799 C C . TRP A 1 228 ? -0.565 -6.728 0.374 1.00 97.19 228 TRP A C 1
ATOM 1801 O O . TRP A 1 228 ? 0.223 -6.636 -0.563 1.00 97.19 228 TRP A O 1
ATOM 1811 N N . MET A 1 229 ? -1.020 -7.910 0.810 1.00 97.62 229 MET A N 1
ATOM 1812 C CA . MET A 1 229 ? -0.606 -9.180 0.200 1.00 97.62 229 MET A CA 1
ATOM 1813 C C . MET A 1 229 ? -0.883 -9.199 -1.304 1.00 97.62 229 MET A C 1
ATOM 1815 O O . MET A 1 229 ? -0.022 -9.590 -2.091 1.00 97.62 229 MET A O 1
ATOM 1819 N N . ASN A 1 230 ? -2.063 -8.736 -1.720 1.00 96.62 230 ASN A N 1
ATOM 1820 C CA . ASN A 1 230 ? -2.434 -8.721 -3.130 1.00 96.62 230 ASN A CA 1
ATOM 1821 C C . ASN A 1 230 ? -1.700 -7.627 -3.911 1.00 96.62 230 ASN A C 1
ATOM 1823 O O . ASN A 1 230 ? -1.063 -7.922 -4.921 1.00 96.62 230 ASN A O 1
ATOM 1827 N N . LYS A 1 231 ? -1.727 -6.383 -3.424 1.00 98.06 231 LYS A N 1
ATOM 1828 C CA . LYS A 1 231 ? -1.154 -5.237 -4.144 1.00 98.06 231 LYS A CA 1
ATOM 1829 C C . LYS A 1 231 ? 0.366 -5.306 -4.249 1.00 98.06 231 LYS A C 1
ATOM 1831 O O . LYS A 1 231 ? 0.909 -4.963 -5.294 1.00 98.06 231 LYS A O 1
ATOM 1836 N N . ILE A 1 232 ? 1.058 -5.773 -3.207 1.00 98.25 232 ILE A N 1
ATOM 1837 C CA . ILE A 1 232 ? 2.517 -5.941 -3.243 1.00 98.25 232 ILE A CA 1
ATOM 1838 C C . ILE A 1 232 ? 2.895 -7.069 -4.206 1.00 98.25 232 ILE A C 1
ATOM 1840 O O . ILE A 1 232 ? 3.816 -6.900 -4.999 1.00 98.25 232 ILE A O 1
ATOM 1844 N N . LYS A 1 233 ? 2.166 -8.192 -4.201 1.00 98.19 233 LYS A N 1
ATOM 1845 C CA . LYS A 1 233 ? 2.373 -9.280 -5.168 1.00 98.19 233 LYS A CA 1
ATOM 1846 C C . LYS A 1 233 ? 2.217 -8.779 -6.609 1.00 98.19 233 LYS A C 1
ATOM 1848 O O . LYS A 1 233 ? 3.103 -9.012 -7.429 1.00 98.19 233 LYS A O 1
ATOM 1853 N N . ASP A 1 234 ? 1.128 -8.073 -6.911 1.00 98.19 234 ASP A N 1
ATOM 1854 C CA . ASP A 1 234 ? 0.872 -7.548 -8.258 1.00 98.19 234 ASP A CA 1
ATOM 1855 C C . ASP A 1 234 ? 1.935 -6.521 -8.674 1.00 98.19 234 ASP A C 1
ATOM 1857 O O . ASP A 1 234 ? 2.432 -6.566 -9.801 1.00 98.19 234 ASP A O 1
ATOM 1861 N N . TYR A 1 235 ? 2.347 -5.655 -7.743 1.00 98.31 235 TYR A N 1
ATOM 1862 C CA . TYR A 1 235 ? 3.453 -4.721 -7.932 1.00 98.31 235 TYR A CA 1
ATOM 1863 C C . TYR A 1 235 ? 4.763 -5.436 -8.283 1.00 98.31 235 TYR A C 1
ATOM 1865 O O . TYR A 1 235 ? 5.420 -5.055 -9.247 1.00 98.31 235 TYR A O 1
ATOM 1873 N N . LEU A 1 236 ? 5.143 -6.488 -7.554 1.00 98.44 236 LEU A N 1
ATOM 1874 C CA . LEU A 1 236 ? 6.395 -7.212 -7.799 1.00 98.44 236 LEU A CA 1
ATOM 1875 C C . LEU A 1 236 ? 6.414 -7.896 -9.171 1.00 98.44 236 LEU A C 1
ATOM 1877 O O . LEU A 1 236 ? 7.408 -7.793 -9.890 1.00 98.44 236 LEU A O 1
ATOM 1881 N N . TYR A 1 237 ? 5.315 -8.545 -9.566 1.00 98.38 237 TYR A N 1
ATOM 1882 C CA . TYR A 1 237 ? 5.202 -9.121 -10.910 1.00 98.38 237 TYR A CA 1
ATOM 1883 C C . TYR A 1 237 ? 5.300 -8.057 -12.001 1.00 98.38 237 TYR A C 1
ATOM 1885 O O . TYR A 1 237 ? 5.900 -8.290 -13.05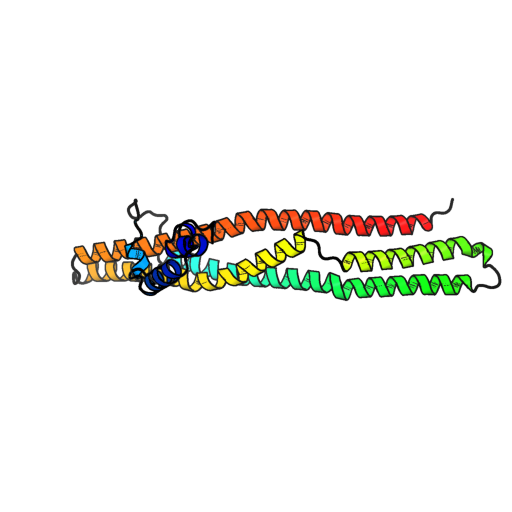0 1.00 98.38 237 TYR A O 1
ATOM 1893 N N . ASP A 1 238 ? 4.716 -6.889 -11.759 1.00 97.38 238 ASP A N 1
ATOM 1894 C CA . ASP A 1 238 ? 4.790 -5.773 -12.685 1.00 97.38 238 ASP A CA 1
ATOM 1895 C C . ASP A 1 238 ? 6.203 -5.195 -12.809 1.00 97.38 238 ASP A C 1
ATOM 1897 O O . ASP A 1 238 ? 6.686 -5.004 -13.924 1.00 97.38 238 ASP A O 1
ATOM 1901 N N . GLN A 1 239 ? 6.916 -5.031 -11.691 1.00 97.25 239 GLN A N 1
ATOM 1902 C CA . GLN A 1 239 ? 8.322 -4.623 -11.703 1.00 97.25 239 GLN A CA 1
ATOM 1903 C C . GLN A 1 239 ? 9.197 -5.626 -12.465 1.00 97.25 239 GLN A C 1
ATOM 1905 O O . GLN A 1 239 ? 10.040 -5.219 -13.260 1.00 97.25 239 GLN A O 1
ATOM 1910 N N . ALA A 1 240 ? 8.978 -6.932 -12.289 1.00 98.00 240 ALA A N 1
ATOM 1911 C CA . ALA A 1 240 ? 9.713 -7.947 -13.043 1.00 98.00 240 ALA A CA 1
ATOM 1912 C C . ALA A 1 240 ? 9.492 -7.803 -14.559 1.00 98.00 240 ALA A C 1
ATOM 1914 O O . ALA A 1 240 ? 10.454 -7.778 -15.326 1.00 98.00 240 ALA A O 1
ATOM 1915 N N . ARG A 1 241 ? 8.236 -7.638 -15.000 1.00 97.12 241 ARG A N 1
ATOM 1916 C CA . ARG A 1 241 ? 7.917 -7.404 -16.420 1.00 97.12 241 ARG A CA 1
ATOM 1917 C C . ARG A 1 241 ? 8.556 -6.126 -16.954 1.00 97.12 241 ARG A C 1
ATOM 1919 O O . ARG A 1 241 ? 9.096 -6.143 -18.056 1.00 97.12 241 ARG A O 1
ATOM 1926 N N . PHE A 1 242 ? 8.522 -5.051 -16.171 1.00 96.19 242 PHE A N 1
ATOM 1927 C CA . PHE A 1 242 ? 9.146 -3.778 -16.516 1.00 96.19 242 PHE A CA 1
ATOM 1928 C C . PHE A 1 242 ? 10.646 -3.941 -16.810 1.00 96.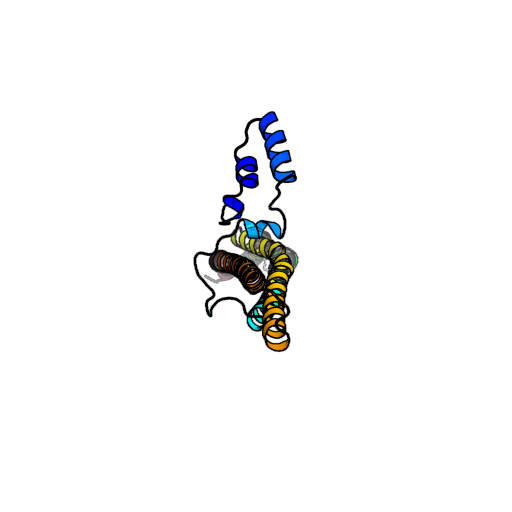19 242 PHE A C 1
ATOM 1930 O O . PHE A 1 242 ? 11.121 -3.510 -17.861 1.00 96.19 242 PHE A O 1
ATOM 1937 N N . TYR A 1 243 ? 11.390 -4.620 -15.932 1.00 96.88 243 TYR A N 1
ATOM 1938 C CA . TYR A 1 243 ? 12.823 -4.836 -16.145 1.00 96.88 243 TYR A CA 1
ATOM 1939 C C . TYR A 1 243 ? 13.119 -5.806 -17.295 1.00 96.88 243 TYR A C 1
ATOM 1941 O O . TYR A 1 243 ? 14.048 -5.551 -18.059 1.00 96.88 243 TYR A O 1
ATOM 1949 N N . HIS A 1 244 ? 12.316 -6.859 -17.482 1.00 97.81 244 HIS A N 1
ATOM 1950 C CA . HIS A 1 244 ? 12.452 -7.743 -18.646 1.00 97.81 244 HIS A CA 1
ATOM 1951 C C . HIS A 1 244 ? 12.243 -6.996 -19.968 1.00 97.81 244 HIS A C 1
ATOM 1953 O O . HIS A 1 244 ? 13.010 -7.191 -20.905 1.00 97.81 244 HIS A O 1
ATOM 1959 N N . GLN A 1 245 ? 11.259 -6.095 -20.035 1.00 96.81 245 GLN A N 1
ATOM 1960 C CA . GLN A 1 245 ? 11.025 -5.279 -21.226 1.00 96.81 245 GLN A CA 1
ATOM 1961 C C . GLN A 1 245 ? 12.238 -4.395 -21.556 1.00 96.81 245 GLN A C 1
ATOM 1963 O O . GLN A 1 245 ? 12.591 -4.244 -22.724 1.00 96.81 245 GLN A O 1
ATOM 1968 N N . ILE A 1 246 ? 12.886 -3.809 -20.544 1.00 96.69 246 ILE A N 1
ATOM 1969 C CA . ILE A 1 246 ? 14.105 -3.012 -20.744 1.00 96.69 246 ILE A CA 1
ATOM 1970 C C . ILE A 1 246 ? 15.260 -3.896 -21.224 1.00 96.69 246 ILE A C 1
ATOM 1972 O O . ILE A 1 246 ? 15.955 -3.513 -22.163 1.00 96.69 246 ILE A O 1
ATOM 1976 N N . ALA A 1 247 ? 15.451 -5.067 -20.610 1.00 98.00 247 ALA A N 1
ATOM 1977 C CA . ALA A 1 247 ? 16.491 -6.011 -21.007 1.00 98.00 247 ALA A CA 1
ATOM 1978 C C . ALA A 1 247 ? 16.345 -6.414 -22.482 1.00 98.00 247 ALA A C 1
ATOM 1980 O O . ALA A 1 247 ? 17.290 -6.260 -23.249 1.00 98.00 247 ALA A O 1
ATOM 1981 N N . GLU A 1 248 ? 15.137 -6.789 -22.907 1.00 97.19 248 GLU A N 1
ATOM 1982 C CA . GLU A 1 248 ? 14.856 -7.182 -24.290 1.00 97.19 248 GLU A CA 1
ATOM 1983 C C . GLU A 1 248 ? 15.156 -6.054 -25.295 1.00 97.19 248 GLU A C 1
ATOM 1985 O O . GLU A 1 248 ? 15.701 -6.292 -26.372 1.00 97.19 248 GLU A O 1
ATOM 1990 N N . GLN A 1 249 ? 14.836 -4.800 -24.953 1.00 96.31 249 GLN A N 1
ATOM 1991 C CA . GLN A 1 249 ? 15.169 -3.645 -25.797 1.00 96.31 249 GLN A CA 1
ATOM 1992 C C . GLN A 1 249 ? 16.687 -3.505 -25.980 1.00 96.31 249 GLN A C 1
ATOM 1994 O O . GLN A 1 249 ? 17.157 -3.272 -27.093 1.00 96.31 249 GLN A O 1
ATOM 1999 N N . ILE A 1 250 ? 17.451 -3.665 -24.898 1.00 97.06 250 ILE A N 1
ATOM 2000 C CA . ILE A 1 250 ? 18.912 -3.550 -24.919 1.00 97.06 250 ILE A CA 1
ATOM 2001 C C . ILE A 1 250 ? 19.544 -4.725 -25.680 1.00 97.06 250 ILE A C 1
ATOM 2003 O O . ILE A 1 250 ? 20.441 -4.501 -26.491 1.00 97.06 250 ILE A O 1
ATOM 2007 N N . GLU A 1 251 ? 19.058 -5.951 -25.487 1.00 97.00 251 GLU A N 1
ATOM 2008 C CA . GLU A 1 251 ? 19.530 -7.143 -26.206 1.00 97.00 251 GLU A CA 1
ATOM 2009 C C . GLU A 1 251 ? 19.328 -7.013 -27.721 1.00 97.00 251 GLU A C 1
ATOM 2011 O O . GLU A 1 251 ? 20.259 -7.247 -28.491 1.00 97.00 251 GLU A O 1
ATOM 2016 N N . ARG A 1 252 ? 18.155 -6.539 -28.164 1.00 94.75 252 ARG A N 1
ATOM 2017 C CA . ARG A 1 252 ? 17.893 -6.275 -29.591 1.00 94.75 252 ARG A CA 1
ATOM 2018 C C . ARG A 1 252 ? 18.843 -5.228 -30.176 1.00 94.75 252 ARG A C 1
ATOM 2020 O O . ARG A 1 252 ? 19.253 -5.343 -31.328 1.00 94.75 252 ARG A O 1
ATOM 2027 N N . ALA A 1 253 ? 19.202 -4.202 -29.403 1.00 95.56 253 ALA A N 1
ATOM 2028 C CA . ALA A 1 253 ? 20.195 -3.223 -29.840 1.00 95.56 253 ALA A CA 1
ATOM 2029 C C . ALA A 1 253 ? 21.591 -3.849 -29.957 1.00 95.56 253 ALA A C 1
ATOM 2031 O O . ALA A 1 253 ? 22.300 -3.569 -30.923 1.00 95.56 253 ALA A O 1
ATOM 2032 N N . ALA A 1 254 ? 21.971 -4.720 -29.020 1.00 96.50 254 ALA A N 1
ATOM 2033 C CA . ALA A 1 254 ? 23.256 -5.415 -29.042 1.00 96.50 254 ALA A CA 1
ATOM 2034 C C . ALA A 1 254 ? 23.402 -6.331 -30.270 1.00 96.50 254 ALA A C 1
ATOM 2036 O O . ALA A 1 254 ? 24.439 -6.288 -30.929 1.00 96.50 254 ALA A O 1
ATOM 2037 N N . GLN A 1 255 ? 22.345 -7.059 -30.644 1.00 95.00 255 GLN A N 1
ATOM 2038 C CA . GLN A 1 255 ? 22.321 -7.917 -31.840 1.00 95.00 255 GLN A CA 1
ATOM 2039 C C . GLN A 1 255 ? 22.652 -7.154 -33.132 1.00 95.00 255 GLN A C 1
ATOM 2041 O O . GLN A 1 255 ? 23.233 -7.714 -34.055 1.00 95.00 255 GLN A O 1
ATOM 2046 N N . SER A 1 256 ? 22.368 -5.847 -33.200 1.00 93.44 256 SER A N 1
ATOM 2047 C CA . SER A 1 256 ? 22.715 -5.033 -34.376 1.00 93.44 256 SER A CA 1
ATOM 2048 C C . SER A 1 256 ? 24.226 -4.889 -34.618 1.00 93.44 256 SER A C 1
ATOM 2050 O O . SER A 1 256 ? 24.627 -4.452 -35.697 1.00 93.44 256 SER A O 1
ATOM 2052 N N . PHE A 1 257 ? 25.068 -5.229 -33.638 1.00 94.44 257 PHE A N 1
ATOM 2053 C CA . PHE A 1 257 ? 26.528 -5.200 -33.756 1.00 94.44 257 PHE A CA 1
ATOM 2054 C C . PHE A 1 257 ? 27.139 -6.555 -34.123 1.00 94.44 257 PHE A C 1
ATOM 2056 O O . PHE A 1 257 ? 28.337 -6.604 -34.402 1.00 94.44 257 PHE A O 1
ATOM 2063 N N . GLU A 1 258 ? 26.360 -7.640 -34.132 1.00 91.06 258 GLU A N 1
ATOM 2064 C CA . GLU A 1 258 ? 26.862 -8.965 -34.500 1.00 91.06 258 GLU A CA 1
ATOM 2065 C C . GLU A 1 258 ? 27.363 -8.947 -35.947 1.00 91.06 258 GLU A C 1
ATOM 2067 O O . GLU A 1 258 ? 26.732 -8.369 -36.832 1.00 91.06 258 GLU A O 1
ATOM 2072 N N . ILE A 1 259 ? 28.549 -9.507 -36.179 1.00 75.81 259 ILE A N 1
ATOM 2073 C CA . ILE A 1 259 ? 29.158 -9.620 -37.507 1.00 75.81 259 ILE A CA 1
ATOM 2074 C C . ILE A 1 259 ? 28.648 -10.934 -38.105 1.00 75.81 259 ILE A C 1
ATOM 2076 O O . ILE A 1 259 ? 28.773 -11.962 -37.443 1.00 75.81 259 ILE A O 1
ATOM 2080 N N . ASP A 1 260 ? 28.054 -10.875 -39.303 1.00 60.62 260 ASP A N 1
ATOM 2081 C CA . ASP A 1 260 ? 27.683 -12.075 -40.069 1.00 60.62 260 ASP A CA 1
ATOM 2082 C C . ASP A 1 260 ? 28.933 -12.855 -40.503 1.00 60.62 260 ASP A C 1
ATOM 2084 O O . ASP A 1 260 ? 29.927 -12.192 -40.895 1.00 60.62 260 ASP A O 1
#

Radius of gyration: 31.39 Å; chains: 1; bounding box: 76×31×98 Å

Secondary structure (DSSP, 8-state):
-TT-TTGGG-HHHHHHHH---HHHHHHHHHHHHT-TT-GGGGGGG---SS---TTSPPHHHHHHHHHHHHHHHHHHHHHHHHHHHHHHHIIIIIHHHHHHHHHHHHHHHHHHHT-SSSHHHHHHHHHHHHHHHHHHHHHHHHHHPPPHHHHHHHHHHHHHHHHGGGHHHHHHHHHHHHHHHHHHHHHHHHH--S-HHHHHHHHHHHHHHHHHHHHHHHHHHHHHHHHHHHHHHHHHHHHHHHHHHHHHHHHHHHHTT---

Sequence (260 aa):
MCKHPVVSHSSVFIHFLTCTDFKKWKLGKREAETDKLQGVRFYFAVESRCGQTPHDYTVEKAETAERFLADLDRSTKFLCETVVEYHRKLSISIRKEFSKLSMAFLNMSKAIESDVHTKQLNTKLCASLAATGNTFRNVSCIHAIQSEATINLQECLKEFTRLLPNTSTIISLAKAACLTVDELNRCNTDEQKVCQSDVNRIQSGALLITRSVQSECNLIMSQIRDEWMNKIKDYLYDQARFYHQIAEQIERAAQSFEID

pLDDT: mean 93.61, std 5.81, range [60.62, 98.62]

Organism: NCBI:txid31246

InterPro domains:
  IPR019497 Sorting nexin protein, WASP-binding domain [PF10456] (21-257)
  IPR027267 AH/BAR domain superfamily [G3DSA:1.20.1270.60] (68-259)

Foldseek 3Di:
DCPDPPPVPDPLNCCVPPPPDPVVNVVSVVCVVPPPCPDLSVLVVFDDPDDDDPPFDALVNLVVVLVVLVVVLVVLVVVLVVLVVVLVCLQPVVLVVLLVVLVVLLVVLVVLCPDPPCNVVCPLVSVLSNLQSVLSNVLSVLSNDDDPLSVLLSVVSVVCNVVSVCLNVLSVLLSVLNVVLVVLVVCCVPPVPDDPVVNVVSVNSSRSSRVVSVVVSVVSVVCCVVSCVVSVVSVVVVVVVSVVVSVVSNVVSVVSPDDD